Protein AF-A0A168CAS7-F1 (afdb_monomer_lite)

Foldseek 3Di:
DDPVVVVVVVQLVQQQVLVCPDPLFHDDPPAQLLRDPVLSVLLSVQLQDDPPFDGGNVSSVVLLLQLLLLLLLLVVCCQVPNLQRSLQRSQVPRPRRDDSVSSLSNLLSRLARNVLSCLLVVVDDQQPDQDSSSLSSSSVNVVVVVVVDQDHPNDGSNSDDDPVSSCVSNVPQDWAFDADPDPPDGDTDSVDDNPDDPVVVPPDPPDPRPSSNVVSVVSSVVVNVVVVVVVD

Sequence (232 aa):
MNAAATETIELRNSIKRRLMNIHGFWFHDTRPMTGRDKRDDDVINSLHAENKAPSGPEAARQRLTRLMLESNCSWDILVAKGPKSLWARVGRASNGSLPRSIVRDLVLAFVRARGRFLRRFPRKDPHDVDNMLAAYAQHLLEKFQELKQKVIRGLHVHWYLSEKDIQAVESIKPQGPARQLSRNKFELSESARNMLVPVRCLSPIGKFKGNLMGMAEEEIQNLLTVRRDEQL

Structure (mmCIF, N/CA/C/O backbone):
data_AF-A0A168CAS7-F1
#
_entry.id   AF-A0A168CAS7-F1
#
loop_
_atom_site.group_PDB
_atom_site.id
_atom_site.type_symbol
_atom_site.label_atom_id
_atom_site.label_alt_id
_atom_site.label_comp_id
_atom_site.label_asym_id
_atom_site.label_entity_id
_atom_site.label_seq_id
_atom_site.pdbx_PDB_ins_code
_atom_site.Cartn_x
_atom_site.Cartn_y
_atom_site.Cartn_z
_atom_site.occupancy
_atom_site.B_iso_or_equiv
_atom_site.auth_seq_id
_atom_site.auth_comp_id
_atom_site.auth_asym_id
_atom_site.auth_atom_id
_atom_site.pdbx_PDB_model_num
ATOM 1 N N . MET A 1 1 ? 30.164 2.532 21.041 1.00 52.53 1 MET A N 1
ATOM 2 C CA . MET A 1 1 ? 29.222 2.582 19.896 1.00 52.53 1 MET A CA 1
ATOM 3 C C . MET A 1 1 ? 29.447 3.895 19.162 1.00 52.53 1 MET A C 1
ATOM 5 O O . MET A 1 1 ? 29.482 4.921 19.824 1.00 52.53 1 MET A O 1
ATOM 9 N N . ASN A 1 2 ? 29.671 3.865 17.844 1.00 59.50 2 ASN A N 1
ATOM 10 C CA . ASN A 1 2 ? 29.966 5.062 17.039 1.00 59.50 2 ASN A CA 1
ATOM 11 C C . ASN A 1 2 ? 28.710 5.919 16.816 1.00 59.50 2 ASN A C 1
ATOM 13 O O . ASN A 1 2 ? 27.673 5.381 16.435 1.00 59.50 2 ASN A O 1
ATOM 17 N N . ALA A 1 3 ? 28.828 7.243 16.966 1.00 60.78 3 ALA A N 1
ATOM 18 C CA . ALA A 1 3 ? 27.735 8.209 16.784 1.00 60.78 3 ALA A CA 1
ATOM 19 C C . ALA A 1 3 ? 27.033 8.089 15.415 1.00 60.78 3 ALA A C 1
ATOM 21 O O . ALA A 1 3 ? 25.808 8.090 15.353 1.00 60.78 3 ALA A O 1
ATOM 22 N N . ALA A 1 4 ? 27.791 7.844 14.340 1.00 60.03 4 ALA A N 1
ATOM 23 C CA . ALA A 1 4 ? 27.247 7.635 12.994 1.00 60.03 4 ALA A CA 1
ATOM 24 C C . ALA A 1 4 ? 26.356 6.377 12.876 1.00 60.03 4 ALA A C 1
ATOM 26 O O . ALA A 1 4 ? 25.384 6.351 12.118 1.00 60.03 4 ALA A O 1
ATOM 27 N N . ALA A 1 5 ? 26.657 5.320 13.641 1.00 61.81 5 ALA A N 1
ATOM 28 C CA . ALA A 1 5 ? 25.836 4.110 13.662 1.00 61.81 5 ALA A CA 1
ATOM 29 C C . ALA A 1 5 ? 24.514 4.347 14.412 1.00 61.81 5 ALA A C 1
ATOM 31 O O . ALA A 1 5 ? 23.471 3.848 13.986 1.00 61.81 5 ALA A O 1
ATOM 32 N N . THR A 1 6 ? 24.550 5.141 15.486 1.00 63.16 6 THR A N 1
ATOM 33 C CA . THR A 1 6 ? 23.367 5.548 16.257 1.00 63.16 6 THR A CA 1
ATOM 34 C C . THR A 1 6 ? 22.441 6.443 15.429 1.00 63.16 6 THR A C 1
ATOM 36 O O . THR A 1 6 ? 21.254 6.143 15.313 1.00 63.16 6 THR A O 1
ATOM 39 N N . GLU A 1 7 ? 22.987 7.454 14.749 1.00 60.06 7 GLU A N 1
ATOM 40 C CA . GLU A 1 7 ? 22.240 8.372 13.873 1.00 60.06 7 GLU A CA 1
ATOM 41 C C . GLU A 1 7 ? 21.526 7.624 12.727 1.00 60.06 7 GLU A C 1
ATOM 43 O O . GLU A 1 7 ? 20.355 7.863 12.422 1.00 60.06 7 GLU A O 1
ATOM 48 N N . THR A 1 8 ? 22.183 6.604 12.165 1.00 75.12 8 THR A N 1
ATOM 49 C CA . THR A 1 8 ? 21.596 5.737 11.129 1.00 75.12 8 THR A CA 1
ATOM 50 C C . THR A 1 8 ? 20.446 4.868 11.665 1.00 75.12 8 THR A C 1
ATOM 52 O O . THR A 1 8 ? 19.502 4.557 10.938 1.00 75.12 8 THR A O 1
ATOM 55 N N . ILE A 1 9 ? 20.491 4.428 12.927 1.00 80.12 9 ILE A N 1
ATOM 56 C CA . ILE A 1 9 ? 19.403 3.649 13.553 1.00 80.12 9 ILE A CA 1
ATOM 57 C C . ILE A 1 9 ? 18.199 4.548 13.852 1.00 80.12 9 ILE A C 1
ATOM 59 O O . ILE A 1 9 ? 17.061 4.177 13.554 1.00 80.12 9 ILE A O 1
ATOM 63 N N . GLU A 1 10 ? 18.436 5.736 14.403 1.00 81.81 10 GLU A N 1
ATOM 64 C CA . GLU A 1 10 ? 17.382 6.703 14.715 1.00 81.81 10 GLU A CA 1
ATOM 65 C C . GLU A 1 10 ? 16.630 7.147 13.461 1.00 81.81 10 GLU A C 1
ATOM 67 O O . GLU A 1 10 ? 15.394 7.142 13.441 1.00 81.81 10 GLU A O 1
ATOM 72 N N . LEU A 1 11 ? 17.356 7.430 12.377 1.00 81.12 11 LEU A N 1
ATOM 73 C CA . LEU A 1 11 ? 16.758 7.786 11.095 1.00 81.12 11 LEU A CA 1
ATOM 74 C C . LEU A 1 11 ? 15.907 6.647 10.520 1.00 81.12 11 LEU A C 1
ATOM 76 O O . LEU A 1 11 ? 14.773 6.880 10.092 1.00 81.12 11 LEU A O 1
ATOM 80 N N . ARG A 1 12 ? 16.405 5.402 10.561 1.00 82.56 12 ARG A N 1
ATOM 81 C CA . ARG A 1 12 ? 15.641 4.220 10.124 1.00 82.56 12 ARG A CA 1
ATOM 82 C C . ARG A 1 12 ? 14.345 4.062 10.911 1.00 82.56 12 ARG A C 1
ATOM 84 O O . ARG A 1 12 ? 13.280 3.884 10.317 1.00 82.56 12 ARG A O 1
ATOM 91 N N . ASN A 1 13 ? 14.416 4.198 12.233 1.00 84.44 13 ASN A N 1
ATOM 92 C CA . ASN A 1 13 ? 13.251 4.125 13.110 1.00 84.44 13 ASN A CA 1
ATOM 93 C C . ASN A 1 13 ? 12.259 5.263 12.845 1.00 84.44 13 ASN A C 1
ATOM 95 O O . ASN A 1 13 ? 11.049 5.033 12.840 1.00 84.44 13 ASN A O 1
ATOM 99 N N . SER A 1 14 ? 12.753 6.473 12.575 1.00 85.44 14 SER A N 1
ATOM 100 C CA . SER A 1 14 ? 11.932 7.626 12.202 1.00 85.44 14 SER A CA 1
ATOM 101 C C . SER A 1 14 ? 11.179 7.387 10.889 1.00 85.44 14 SER A C 1
ATOM 103 O O . SER A 1 14 ? 9.961 7.578 10.829 1.00 85.44 14 SER A O 1
ATOM 105 N N . ILE A 1 15 ? 11.863 6.873 9.858 1.00 86.06 15 ILE A N 1
ATOM 106 C CA . ILE A 1 15 ? 11.249 6.500 8.575 1.00 86.06 15 ILE A CA 1
ATOM 107 C C . ILE A 1 15 ? 10.194 5.410 8.789 1.00 86.06 15 ILE A C 1
ATOM 109 O O . ILE A 1 15 ? 9.046 5.590 8.378 1.00 86.06 15 ILE A O 1
ATOM 113 N N . LYS A 1 16 ? 10.543 4.315 9.481 1.00 87.44 16 LYS A N 1
ATOM 114 C CA . LYS A 1 16 ? 9.619 3.206 9.772 1.00 87.44 16 LYS A CA 1
ATOM 115 C C . LYS A 1 16 ? 8.362 3.709 10.474 1.00 87.44 16 LYS A C 1
ATOM 117 O O . LYS A 1 16 ? 7.248 3.472 10.009 1.00 87.44 16 LYS A O 1
ATOM 122 N N . ARG A 1 17 ? 8.539 4.477 11.555 1.00 85.81 17 ARG A N 1
ATOM 123 C CA . ARG A 1 17 ? 7.439 5.048 12.337 1.00 85.81 17 ARG A CA 1
ATOM 124 C C . ARG A 1 17 ? 6.574 5.967 11.485 1.00 85.81 17 ARG A C 1
ATOM 126 O O . ARG A 1 17 ? 5.352 5.891 11.581 1.00 85.81 17 ARG A O 1
ATOM 133 N N . ARG A 1 18 ? 7.165 6.824 10.649 1.00 86.06 18 ARG A N 1
ATOM 134 C CA . ARG A 1 18 ? 6.395 7.723 9.781 1.00 86.06 18 ARG A CA 1
ATOM 135 C C . ARG A 1 18 ? 5.568 6.948 8.763 1.00 86.06 18 ARG A C 1
ATOM 137 O O . ARG A 1 18 ? 4.388 7.250 8.628 1.00 86.06 18 ARG A O 1
ATOM 144 N N . LEU A 1 19 ? 6.169 5.963 8.094 1.00 88.31 19 LEU A N 1
ATOM 145 C CA . LEU A 1 19 ? 5.516 5.133 7.080 1.00 88.31 19 LEU A CA 1
ATOM 146 C C . LEU A 1 19 ? 4.358 4.310 7.663 1.00 88.31 19 LEU A C 1
ATOM 148 O O . LEU A 1 19 ? 3.286 4.258 7.065 1.00 88.31 19 LEU A O 1
ATOM 152 N N . MET A 1 20 ? 4.536 3.733 8.855 1.00 88.31 20 MET A N 1
ATOM 153 C CA . MET A 1 20 ? 3.491 2.947 9.522 1.00 88.31 20 MET A CA 1
ATOM 154 C C . MET A 1 20 ? 2.334 3.802 10.074 1.00 88.31 20 MET A C 1
ATOM 156 O O . MET A 1 20 ? 1.242 3.281 10.271 1.00 88.31 20 MET A O 1
ATOM 160 N N . ASN A 1 21 ? 2.542 5.108 10.285 1.00 85.88 21 ASN A N 1
ATOM 161 C CA . ASN A 1 21 ? 1.542 6.037 10.837 1.00 85.88 21 ASN A CA 1
ATOM 162 C C . ASN A 1 21 ? 0.905 6.974 9.788 1.00 85.88 21 ASN A C 1
ATOM 164 O O . ASN A 1 21 ? 0.335 8.023 10.128 1.00 85.88 21 ASN A O 1
ATOM 168 N N . ILE A 1 22 ? 1.014 6.639 8.499 1.00 87.06 22 ILE A N 1
ATOM 169 C CA . ILE A 1 22 ? 0.334 7.382 7.432 1.00 87.06 22 ILE A CA 1
ATOM 170 C C . ILE A 1 22 ? -1.176 7.145 7.544 1.00 87.06 22 ILE A C 1
ATOM 172 O O . ILE A 1 22 ? -1.641 6.010 7.630 1.00 87.06 22 ILE A O 1
ATOM 176 N N . HIS A 1 23 ? -1.956 8.229 7.534 1.00 85.75 23 HIS A N 1
ATOM 177 C CA . HIS A 1 23 ? -3.413 8.128 7.596 1.00 85.75 23 HIS A CA 1
ATOM 178 C C . HIS A 1 23 ? -3.971 7.402 6.361 1.00 85.75 23 HIS A C 1
ATOM 180 O O . HIS A 1 23 ? -3.486 7.599 5.245 1.00 85.75 23 HIS A O 1
ATOM 186 N N . GLY A 1 24 ? -4.996 6.574 6.572 1.00 86.38 24 GLY A N 1
ATOM 187 C CA . GLY A 1 24 ? -5.585 5.724 5.537 1.00 86.38 24 GLY A CA 1
ATOM 188 C C . GLY A 1 24 ? -4.979 4.321 5.451 1.00 86.38 24 GLY A C 1
ATOM 189 O O . GLY A 1 24 ? -5.483 3.508 4.679 1.00 86.38 24 GLY A O 1
ATOM 190 N N . PHE A 1 25 ? -3.960 4.019 6.262 1.00 91.88 25 PHE A N 1
ATOM 191 C CA . PHE A 1 25 ? -3.325 2.706 6.359 1.00 91.88 25 PHE A CA 1
ATOM 192 C C . PHE A 1 25 ? -3.361 2.186 7.792 1.00 91.88 25 PHE A C 1
ATOM 194 O O . PHE A 1 25 ? -3.347 2.958 8.750 1.00 91.88 25 PHE A O 1
ATOM 201 N N . TRP A 1 26 ? -3.386 0.862 7.938 1.00 90.69 26 TRP A N 1
ATOM 202 C CA . TRP A 1 26 ? -3.237 0.216 9.231 1.00 90.69 26 TRP A CA 1
ATOM 203 C C . TRP A 1 26 ? -2.220 -0.924 9.179 1.00 90.69 26 TRP A C 1
ATOM 205 O O . TRP A 1 26 ? -2.339 -1.876 8.396 1.00 90.69 26 TRP A O 1
ATOM 215 N N . PHE A 1 27 ? -1.219 -0.822 10.046 1.00 89.44 27 PHE A N 1
ATOM 216 C CA . PHE A 1 27 ? -0.220 -1.848 10.312 1.00 89.44 27 PHE A CA 1
ATOM 217 C C . PHE A 1 27 ? -0.410 -2.359 11.742 1.00 89.44 27 PHE A C 1
ATOM 219 O O . PHE A 1 27 ? -0.935 -1.642 12.589 1.00 89.44 27 PHE A O 1
ATOM 226 N N . HIS A 1 28 ? 0.004 -3.597 12.007 1.00 84.00 28 HIS A N 1
ATOM 227 C CA . HIS A 1 28 ? 0.057 -4.077 13.386 1.00 84.00 28 HIS A CA 1
ATOM 228 C C . HIS A 1 28 ? 1.268 -3.449 14.071 1.00 84.00 28 HIS A C 1
ATOM 230 O O . HIS A 1 28 ? 2.368 -3.516 13.527 1.00 84.00 28 HIS A O 1
ATOM 236 N N . ASP A 1 29 ? 1.086 -2.925 15.278 1.00 77.44 29 ASP A N 1
ATOM 237 C CA . ASP A 1 29 ? 2.172 -2.284 16.028 1.00 77.44 29 ASP A CA 1
ATOM 238 C C . ASP A 1 29 ? 3.277 -3.275 16.424 1.00 77.44 29 ASP A C 1
ATOM 240 O O . ASP A 1 29 ? 4.444 -2.911 16.533 1.00 77.44 29 ASP A O 1
ATOM 244 N N . THR A 1 30 ? 2.920 -4.551 16.594 1.00 78.19 30 THR A N 1
ATOM 245 C CA . THR A 1 30 ? 3.828 -5.626 17.020 1.00 78.19 30 THR A CA 1
ATOM 246 C C . THR A 1 30 ? 4.381 -6.461 15.870 1.00 78.19 30 THR A C 1
ATOM 248 O O . THR A 1 30 ? 5.108 -7.422 16.119 1.00 78.19 30 THR A O 1
ATOM 251 N N . ARG A 1 31 ? 4.030 -6.153 14.612 1.00 83.19 31 ARG A N 1
ATOM 252 C CA . ARG A 1 31 ? 4.517 -6.912 13.452 1.00 83.19 31 ARG A CA 1
ATOM 253 C C . ARG A 1 31 ? 5.317 -6.026 12.498 1.00 83.19 31 ARG A C 1
ATOM 255 O O . ARG A 1 31 ? 4.971 -4.860 12.310 1.00 83.19 31 ARG A O 1
ATOM 262 N N . PRO A 1 32 ? 6.324 -6.595 11.818 1.00 83.19 32 PRO A N 1
ATOM 263 C CA . PRO A 1 32 ? 7.024 -5.896 10.755 1.00 83.19 32 PRO A CA 1
ATOM 264 C C . PRO A 1 32 ? 6.063 -5.494 9.628 1.00 83.19 32 PRO A C 1
ATOM 266 O O . PRO A 1 32 ? 5.122 -6.223 9.296 1.00 83.19 32 PRO A O 1
ATOM 269 N N . MET A 1 33 ? 6.342 -4.361 8.986 1.00 85.44 33 MET A N 1
ATOM 270 C CA . MET A 1 33 ? 5.580 -3.790 7.876 1.00 85.44 33 MET A CA 1
ATOM 271 C C . MET A 1 33 ? 5.418 -4.797 6.729 1.00 85.44 33 MET A C 1
ATOM 273 O O . MET A 1 33 ? 4.317 -4.987 6.209 1.00 85.44 33 MET A O 1
ATOM 277 N N . THR A 1 34 ? 6.506 -5.480 6.368 1.00 83.56 34 THR A N 1
ATOM 278 C CA . THR A 1 34 ? 6.549 -6.510 5.318 1.00 83.56 34 THR A CA 1
ATOM 279 C C . THR A 1 34 ? 6.348 -7.937 5.840 1.00 83.56 34 THR A C 1
ATOM 281 O O . THR A 1 34 ? 6.337 -8.887 5.053 1.00 83.56 34 THR A O 1
ATOM 284 N N . GLY A 1 35 ? 6.177 -8.103 7.155 1.00 77.94 35 GLY A N 1
ATOM 285 C CA . GLY A 1 35 ? 6.056 -9.396 7.830 1.00 77.94 35 GLY A CA 1
ATOM 286 C C . GLY A 1 35 ? 7.383 -10.051 8.234 1.00 77.94 35 GLY A C 1
ATOM 287 O O . GLY A 1 35 ? 7.345 -11.125 8.826 1.00 77.94 35 GLY A O 1
ATOM 288 N N . ARG A 1 36 ? 8.546 -9.433 7.956 1.00 81.25 36 ARG A N 1
ATOM 289 C CA . ARG A 1 36 ? 9.871 -9.879 8.443 1.00 81.25 36 ARG A CA 1
ATOM 290 C C . ARG A 1 36 ? 10.752 -8.679 8.816 1.00 81.25 36 ARG A C 1
ATOM 292 O O . ARG A 1 36 ? 10.947 -7.813 7.973 1.00 81.25 36 ARG A O 1
ATOM 299 N N . ASP A 1 37 ? 11.346 -8.644 10.010 1.00 78.06 37 ASP A N 1
ATOM 300 C CA . ASP A 1 37 ? 12.119 -7.469 10.468 1.00 78.06 37 ASP A CA 1
ATOM 301 C C . ASP A 1 37 ? 13.339 -7.163 9.599 1.00 78.06 37 ASP A C 1
ATOM 303 O O . ASP A 1 37 ? 13.476 -6.046 9.110 1.00 78.06 37 ASP A O 1
ATOM 307 N N . LYS A 1 38 ? 14.155 -8.178 9.280 1.00 82.06 38 LYS A N 1
ATOM 308 C CA . LYS A 1 38 ? 15.291 -8.020 8.352 1.00 82.06 38 LYS A CA 1
ATOM 309 C C . LYS A 1 38 ? 14.859 -7.420 7.009 1.00 82.06 38 LYS A C 1
ATOM 311 O O . LYS A 1 38 ? 15.600 -6.677 6.378 1.00 82.06 38 LYS A O 1
ATOM 316 N N . ARG A 1 39 ? 13.639 -7.740 6.572 1.00 83.56 39 ARG A N 1
ATOM 317 C CA . ARG A 1 39 ? 13.096 -7.250 5.309 1.00 83.56 39 ARG A CA 1
ATOM 318 C C . ARG A 1 39 ? 12.655 -5.793 5.390 1.00 83.56 39 ARG A C 1
ATOM 320 O O . ARG A 1 39 ? 12.821 -5.075 4.409 1.00 83.56 39 ARG A O 1
ATOM 327 N N . ASP A 1 40 ? 12.118 -5.362 6.526 1.00 83.06 40 ASP A N 1
ATOM 328 C CA . ASP A 1 40 ? 11.821 -3.951 6.770 1.00 83.06 40 ASP A CA 1
ATOM 329 C C . ASP A 1 40 ? 13.104 -3.116 6.752 1.00 83.06 40 ASP A C 1
ATOM 331 O O . ASP A 1 40 ? 13.122 -2.061 6.123 1.00 83.06 40 ASP A O 1
ATOM 335 N N . ASP A 1 41 ? 14.183 -3.610 7.366 1.00 82.88 41 ASP A N 1
ATOM 336 C CA . ASP A 1 41 ? 15.485 -2.940 7.338 1.00 82.88 41 ASP A CA 1
ATOM 337 C C . ASP A 1 41 ? 16.016 -2.805 5.909 1.00 82.88 41 ASP A C 1
ATOM 339 O O . ASP A 1 41 ? 16.395 -1.707 5.504 1.00 82.88 41 ASP A O 1
ATOM 343 N N . ASP A 1 42 ? 15.972 -3.877 5.109 1.00 82.38 42 ASP A N 1
ATOM 344 C CA . ASP A 1 42 ? 16.364 -3.831 3.695 1.00 82.38 42 ASP A CA 1
ATOM 345 C C . ASP A 1 42 ? 15.537 -2.800 2.909 1.00 82.38 42 ASP A C 1
ATOM 347 O O . ASP A 1 42 ? 16.072 -2.070 2.074 1.00 82.38 42 ASP A O 1
ATOM 351 N N . VAL A 1 43 ? 14.227 -2.729 3.163 1.00 82.88 43 VAL A N 1
ATOM 352 C CA . VAL A 1 43 ? 13.314 -1.778 2.514 1.00 82.88 43 VAL A CA 1
ATOM 353 C C . VAL A 1 43 ? 13.661 -0.346 2.902 1.00 82.88 43 VAL A C 1
ATOM 355 O O . VAL A 1 43 ? 13.777 0.504 2.022 1.00 82.88 43 VAL A O 1
ATOM 358 N N . ILE A 1 44 ? 13.844 -0.071 4.193 1.00 83.19 44 ILE A N 1
ATOM 359 C CA . ILE A 1 44 ? 14.175 1.269 4.687 1.00 83.19 44 ILE A CA 1
ATOM 360 C C . ILE A 1 44 ? 15.544 1.692 4.155 1.00 83.19 44 ILE A C 1
ATOM 362 O O . ILE A 1 44 ? 15.675 2.800 3.642 1.00 83.19 44 ILE A O 1
ATOM 366 N N . ASN A 1 45 ? 16.528 0.791 4.193 1.00 79.56 45 ASN A N 1
ATOM 367 C CA . ASN A 1 45 ? 17.846 1.017 3.613 1.00 79.56 45 ASN A CA 1
ATOM 368 C C . ASN A 1 45 ? 17.745 1.309 2.120 1.00 79.56 45 ASN A C 1
ATOM 370 O O . ASN A 1 45 ? 18.392 2.230 1.650 1.00 79.56 45 ASN A O 1
ATOM 374 N N . SER A 1 46 ? 16.908 0.584 1.378 1.00 78.38 46 SER A N 1
ATOM 375 C CA . SER A 1 46 ? 16.748 0.811 -0.061 1.00 78.38 46 SER A CA 1
ATOM 376 C C . SER A 1 46 ? 16.013 2.119 -0.368 1.00 78.38 46 SER A C 1
ATOM 378 O O . SER A 1 46 ? 16.327 2.772 -1.354 1.00 78.38 46 SER A O 1
ATOM 380 N N . LEU A 1 47 ? 15.054 2.531 0.470 1.00 75.94 47 LEU A N 1
ATOM 381 C CA . LEU A 1 47 ? 14.398 3.839 0.359 1.00 75.94 47 LEU A CA 1
ATOM 382 C C . LEU A 1 47 ? 15.366 4.985 0.681 1.00 75.94 47 LEU A C 1
ATOM 384 O O . LEU A 1 47 ? 15.236 6.055 0.089 1.00 75.94 47 LEU A O 1
ATOM 388 N N . HIS A 1 48 ? 16.321 4.735 1.579 1.00 73.25 48 HIS A N 1
ATOM 389 C CA . HIS A 1 48 ? 17.365 5.663 2.008 1.00 73.25 48 HIS A CA 1
ATOM 390 C C . HIS A 1 48 ? 18.585 5.695 1.070 1.00 73.25 48 HIS A C 1
ATOM 392 O O . HIS A 1 48 ? 19.244 6.723 0.946 1.00 73.25 48 HIS A O 1
ATOM 398 N N . ALA A 1 49 ? 18.906 4.584 0.407 1.00 63.16 49 ALA A N 1
ATOM 399 C CA . ALA A 1 49 ? 20.055 4.463 -0.476 1.00 63.16 49 ALA A CA 1
ATOM 400 C C . ALA A 1 49 ? 19.794 5.230 -1.777 1.00 63.16 49 ALA A C 1
ATOM 402 O O . ALA A 1 49 ? 19.085 4.751 -2.661 1.00 63.16 49 ALA A O 1
ATOM 403 N N . GLU A 1 50 ? 20.327 6.449 -1.842 1.00 51.22 50 GLU A N 1
ATOM 404 C CA . GLU A 1 50 ? 21.159 6.953 -2.940 1.00 51.22 50 GLU A CA 1
ATOM 405 C C . GLU A 1 50 ? 21.716 8.342 -2.593 1.00 51.22 50 GLU A C 1
ATOM 407 O O . GLU A 1 50 ? 20.994 9.229 -2.141 1.00 51.22 50 GLU A O 1
ATOM 412 N N . ASN A 1 51 ? 23.012 8.528 -2.867 1.00 45.34 51 ASN A N 1
ATOM 413 C CA . ASN A 1 51 ? 23.848 9.713 -2.618 1.00 45.34 51 ASN A CA 1
ATOM 414 C C . ASN A 1 51 ? 23.401 11.019 -3.325 1.00 45.34 51 ASN A C 1
ATOM 416 O O . ASN A 1 51 ? 24.232 11.898 -3.544 1.00 45.34 51 ASN A O 1
ATOM 420 N N . LYS A 1 52 ? 22.133 11.169 -3.737 1.00 47.00 52 LYS A N 1
ATOM 421 C CA . LYS A 1 52 ? 21.638 12.349 -4.479 1.00 47.00 52 LYS A CA 1
ATOM 422 C C . LYS A 1 52 ? 20.185 12.764 -4.187 1.00 47.00 52 LYS A C 1
ATOM 424 O O . LYS A 1 52 ? 19.681 13.658 -4.861 1.00 47.00 52 LYS A O 1
ATOM 429 N N . ALA A 1 53 ? 19.498 12.164 -3.212 1.00 51.66 53 ALA A N 1
ATOM 430 C CA . ALA A 1 53 ? 18.117 12.524 -2.865 1.00 51.66 53 ALA A CA 1
ATOM 431 C C . ALA A 1 53 ? 17.998 12.951 -1.390 1.00 51.66 53 ALA A C 1
ATOM 433 O O . ALA A 1 53 ? 18.806 12.510 -0.572 1.00 51.66 53 ALA A O 1
ATOM 434 N N . PRO A 1 54 ? 17.013 13.799 -1.026 1.00 52.84 54 PRO A N 1
ATOM 435 C CA . PRO A 1 54 ? 16.796 14.184 0.365 1.00 52.84 54 PRO A CA 1
ATOM 436 C C . PRO A 1 54 ? 16.635 12.939 1.246 1.00 52.84 54 PRO A C 1
ATOM 438 O O . PRO A 1 54 ? 15.890 12.020 0.909 1.00 52.84 54 PRO A O 1
ATOM 441 N N . SER A 1 55 ? 17.348 12.897 2.368 1.00 66.69 55 SER A N 1
ATOM 442 C CA . SER A 1 55 ? 17.257 11.815 3.343 1.00 66.69 55 SER A CA 1
ATOM 443 C C . SER A 1 55 ? 16.059 12.034 4.275 1.00 66.69 55 SER A C 1
ATOM 445 O O . SER A 1 55 ? 15.671 13.160 4.587 1.00 66.69 55 SER A O 1
ATOM 447 N N . GLY A 1 56 ? 15.438 10.937 4.716 1.00 76.81 56 GLY A N 1
ATOM 448 C CA . GLY A 1 56 ? 14.452 10.962 5.795 1.00 76.81 56 GLY A CA 1
ATOM 449 C C . GLY A 1 56 ? 12.996 10.660 5.418 1.00 76.81 56 GLY A C 1
ATOM 450 O O . GLY A 1 56 ? 12.687 10.221 4.306 1.00 76.81 56 GLY A O 1
ATOM 451 N N . PRO A 1 57 ? 12.073 10.824 6.385 1.00 82.88 57 PRO A N 1
ATOM 452 C CA . PRO A 1 57 ? 10.738 10.231 6.309 1.00 82.88 57 PRO A CA 1
ATOM 453 C C . PRO A 1 57 ? 9.846 10.749 5.174 1.00 82.88 57 PRO A C 1
ATOM 455 O O . PRO A 1 57 ? 9.097 9.974 4.580 1.00 82.88 57 PRO A O 1
ATOM 458 N N . GLU A 1 58 ? 9.914 12.043 4.849 1.00 83.81 58 GLU A N 1
ATOM 459 C CA . GLU A 1 58 ? 9.103 12.615 3.765 1.00 83.81 58 GLU A CA 1
ATOM 460 C C . GLU A 1 58 ? 9.618 12.209 2.383 1.00 83.81 58 GLU A C 1
ATOM 462 O O . GLU A 1 58 ? 8.815 11.886 1.509 1.00 83.81 58 GLU A O 1
ATOM 467 N N . ALA A 1 59 ? 10.936 12.120 2.197 1.00 82.75 59 ALA A N 1
ATOM 468 C CA . ALA A 1 59 ? 11.517 11.620 0.957 1.00 82.75 59 ALA A CA 1
ATOM 469 C C . ALA A 1 59 ? 11.171 10.141 0.728 1.00 82.75 59 ALA A C 1
ATOM 471 O O . ALA A 1 59 ? 10.750 9.760 -0.366 1.00 82.75 59 ALA A O 1
ATOM 472 N N . ALA A 1 60 ? 11.237 9.318 1.782 1.00 85.25 60 ALA A N 1
ATOM 473 C CA . ALA A 1 60 ? 10.788 7.927 1.731 1.00 85.25 60 ALA A CA 1
ATOM 474 C C . ALA A 1 60 ? 9.301 7.823 1.344 1.00 85.25 60 ALA A C 1
ATOM 476 O O . ALA A 1 60 ? 8.935 7.008 0.494 1.00 85.25 60 ALA A O 1
ATOM 477 N N . ARG A 1 61 ? 8.445 8.689 1.906 1.00 87.75 61 ARG A N 1
ATOM 478 C CA . ARG A 1 61 ? 7.021 8.768 1.544 1.00 87.75 61 ARG A CA 1
ATOM 479 C C . ARG A 1 61 ? 6.822 9.172 0.081 1.00 87.75 61 ARG A C 1
ATOM 481 O O . ARG A 1 61 ? 5.996 8.568 -0.601 1.00 87.75 61 ARG A O 1
ATOM 488 N N . GLN A 1 62 ? 7.557 10.163 -0.419 1.00 87.19 62 GLN A N 1
ATOM 489 C CA . GLN A 1 62 ? 7.482 10.591 -1.821 1.00 87.19 62 GLN A CA 1
ATOM 490 C C . GLN A 1 62 ? 7.932 9.477 -2.775 1.00 87.19 62 GLN A C 1
ATOM 492 O O . GLN A 1 62 ? 7.234 9.184 -3.746 1.00 87.19 62 GLN A O 1
ATOM 497 N N . ARG A 1 63 ? 9.042 8.795 -2.467 1.00 86.94 63 ARG A N 1
ATOM 498 C CA . ARG A 1 63 ? 9.533 7.647 -3.245 1.00 86.94 63 ARG A CA 1
ATOM 499 C C . ARG A 1 63 ? 8.506 6.516 -3.277 1.00 86.94 63 ARG A C 1
ATOM 501 O O . ARG A 1 63 ? 8.225 5.977 -4.343 1.00 86.94 63 ARG A O 1
ATOM 508 N N . LEU A 1 64 ? 7.887 6.210 -2.139 1.00 90.06 64 LEU A N 1
ATOM 509 C CA . LEU A 1 64 ? 6.791 5.246 -2.062 1.00 90.06 64 LEU A CA 1
ATOM 510 C C . LEU A 1 64 ? 5.559 5.686 -2.870 1.00 90.06 64 LEU A C 1
ATOM 512 O O . LEU A 1 64 ? 4.951 4.863 -3.547 1.00 90.06 64 LEU A O 1
ATOM 516 N N . THR A 1 65 ? 5.209 6.972 -2.840 1.00 92.25 65 THR A N 1
ATOM 517 C CA . THR A 1 65 ? 4.088 7.515 -3.628 1.00 92.25 65 THR A CA 1
ATOM 518 C C . THR A 1 65 ? 4.325 7.298 -5.122 1.00 92.25 65 THR A C 1
ATOM 520 O O . THR A 1 65 ? 3.445 6.785 -5.808 1.00 92.25 65 THR A O 1
ATOM 523 N N . ARG A 1 66 ? 5.544 7.571 -5.607 1.00 90.81 66 ARG A N 1
ATOM 524 C CA . ARG A 1 66 ? 5.943 7.301 -7.000 1.00 90.81 66 ARG A CA 1
ATOM 525 C C . ARG A 1 66 ? 5.900 5.812 -7.349 1.00 90.81 66 ARG A C 1
ATOM 527 O O . ARG A 1 66 ? 5.436 5.462 -8.425 1.00 90.81 66 ARG A O 1
ATOM 534 N N . LEU A 1 67 ? 6.334 4.928 -6.446 1.00 91.81 67 LEU A N 1
ATOM 535 C CA . LEU A 1 67 ? 6.232 3.475 -6.653 1.00 91.81 67 LEU A CA 1
ATOM 536 C C . LEU A 1 67 ? 4.781 3.002 -6.793 1.00 91.81 67 LEU A C 1
ATOM 538 O O . LEU A 1 67 ? 4.506 2.100 -7.584 1.00 91.81 67 LEU A O 1
ATOM 542 N N . MET A 1 68 ? 3.859 3.587 -6.026 1.00 94.75 68 MET A N 1
ATOM 543 C CA . MET A 1 68 ? 2.435 3.255 -6.104 1.00 94.75 68 MET A CA 1
ATOM 544 C C . MET A 1 68 ? 1.792 3.757 -7.391 1.00 94.75 68 MET A C 1
ATOM 546 O O . MET A 1 68 ? 1.046 3.007 -8.023 1.00 94.75 68 MET A O 1
ATOM 550 N N . LEU A 1 69 ? 2.119 4.980 -7.811 1.00 94.94 69 LEU A N 1
ATOM 551 C CA . LEU A 1 69 ? 1.741 5.486 -9.128 1.00 94.94 69 LEU A CA 1
ATOM 552 C C . LEU A 1 69 ? 2.258 4.551 -10.225 1.00 94.94 69 LEU A C 1
ATOM 554 O O . LEU A 1 69 ? 1.488 4.079 -11.055 1.00 94.94 69 LEU A O 1
ATOM 558 N N . GLU A 1 70 ? 3.534 4.167 -10.165 1.00 93.81 70 GLU A N 1
ATOM 559 C CA . GLU A 1 70 ? 4.099 3.306 -11.199 1.00 93.81 70 GLU A CA 1
ATOM 560 C C . GLU A 1 70 ? 3.522 1.898 -11.245 1.00 93.81 70 GLU A C 1
ATOM 562 O O . GLU A 1 70 ? 3.391 1.284 -12.306 1.00 93.81 70 GLU A O 1
ATOM 567 N N . SER A 1 71 ? 3.146 1.377 -10.083 1.00 95.00 71 SER A N 1
ATOM 568 C CA . SER A 1 71 ? 2.442 0.104 -9.997 1.00 95.00 71 SER A CA 1
ATOM 569 C C . SER A 1 71 ? 1.072 0.180 -10.677 1.00 95.00 71 SER A C 1
ATOM 571 O O . SER A 1 71 ? 0.657 -0.799 -11.294 1.00 95.00 71 SER A O 1
ATOM 573 N N . ASN A 1 72 ? 0.390 1.331 -10.606 1.00 96.25 72 ASN A N 1
ATOM 574 C CA . ASN A 1 72 ? -0.868 1.560 -11.315 1.00 96.25 72 ASN A CA 1
ATOM 575 C C . ASN A 1 72 ? -0.671 1.675 -12.827 1.00 96.25 72 ASN A C 1
ATOM 577 O O . ASN A 1 72 ? -1.421 1.044 -13.572 1.00 96.25 72 ASN A O 1
ATOM 581 N N . CYS A 1 73 ? 0.330 2.440 -13.270 1.00 94.19 73 CYS A N 1
ATOM 582 C CA . CYS A 1 73 ? 0.617 2.652 -14.691 1.00 94.19 73 CYS A CA 1
ATOM 583 C C . CYS A 1 73 ? 1.183 1.404 -15.382 1.00 94.19 73 CYS A C 1
ATOM 585 O O . CYS A 1 73 ? 1.082 1.271 -16.592 1.00 94.19 73 CYS A O 1
ATOM 587 N N . SER A 1 74 ? 1.788 0.484 -14.630 1.00 93.69 74 SER A N 1
ATOM 588 C CA . SER A 1 74 ? 2.340 -0.769 -15.162 1.00 93.69 74 SER A CA 1
ATOM 589 C C . SER A 1 74 ? 1.390 -1.964 -14.994 1.00 93.69 74 SER A C 1
ATOM 591 O O . SER A 1 74 ? 1.819 -3.112 -15.120 1.00 93.69 74 SER A O 1
ATOM 593 N N . TRP A 1 75 ? 0.122 -1.734 -14.634 1.00 94.00 75 TRP A N 1
ATOM 594 C CA . TRP A 1 75 ? -0.826 -2.803 -14.299 1.00 94.00 75 TRP A CA 1
ATOM 595 C C . TRP A 1 75 ? -1.058 -3.794 -15.449 1.00 94.00 75 TRP A C 1
ATOM 597 O O . TRP A 1 75 ? -1.142 -5.002 -15.230 1.00 94.00 75 TRP A O 1
ATOM 607 N N . ASP A 1 76 ? -1.085 -3.308 -16.684 1.00 92.31 76 ASP A N 1
ATOM 608 C CA . ASP A 1 76 ? -1.179 -4.110 -17.906 1.00 92.31 76 ASP A CA 1
ATOM 609 C C . ASP A 1 76 ? -0.078 -5.187 -17.991 1.00 92.31 76 ASP A C 1
ATOM 611 O O . ASP A 1 76 ? -0.338 -6.334 -18.366 1.00 92.31 76 ASP A O 1
ATOM 615 N N . ILE A 1 77 ? 1.142 -4.871 -17.540 1.00 93.00 77 ILE A N 1
ATOM 616 C CA . ILE A 1 77 ? 2.275 -5.804 -17.496 1.00 93.00 77 ILE A CA 1
ATOM 617 C C . ILE A 1 77 ? 1.997 -6.969 -16.543 1.00 93.00 77 ILE A C 1
ATOM 619 O O . ILE A 1 77 ? 2.455 -8.086 -16.805 1.00 93.00 77 ILE A O 1
ATOM 623 N N . LEU A 1 78 ? 1.252 -6.753 -15.454 1.00 91.62 78 LEU A N 1
ATOM 624 C CA . LEU A 1 78 ? 0.875 -7.830 -14.538 1.00 91.62 78 LEU A CA 1
ATOM 625 C C . LEU A 1 78 ? 0.075 -8.905 -15.272 1.00 91.62 78 LEU A C 1
ATOM 627 O O . LEU A 1 78 ? 0.401 -10.088 -15.168 1.00 91.62 78 LEU A O 1
ATOM 631 N N . VAL A 1 79 ? -0.935 -8.481 -16.028 1.00 86.94 79 VAL A N 1
ATOM 632 C CA . VAL A 1 79 ? -1.837 -9.369 -16.766 1.00 86.94 79 VAL A CA 1
ATOM 633 C C . VAL A 1 79 ? -1.099 -9.997 -17.951 1.00 86.94 79 VAL A C 1
ATOM 635 O O . VAL A 1 79 ? -1.077 -11.219 -18.109 1.00 86.94 79 VAL A O 1
ATOM 638 N N . ALA A 1 80 ? -0.400 -9.178 -18.738 1.00 90.75 80 ALA A N 1
ATOM 639 C CA . ALA A 1 80 ? 0.259 -9.618 -19.960 1.00 90.75 80 ALA A CA 1
ATOM 640 C C . ALA A 1 80 ? 1.507 -10.475 -19.700 1.00 90.75 80 ALA A C 1
ATOM 642 O O . ALA A 1 80 ? 1.700 -11.487 -20.368 1.00 90.75 80 ALA A O 1
ATOM 643 N N . LYS A 1 81 ? 2.361 -10.107 -18.736 1.00 92.19 81 LYS A N 1
ATOM 644 C CA . LYS A 1 81 ? 3.711 -10.687 -18.541 1.00 92.19 81 LYS A CA 1
ATOM 645 C C . LYS A 1 81 ? 3.952 -11.260 -17.142 1.00 92.19 81 LYS A C 1
ATOM 647 O O . LYS A 1 81 ? 4.997 -11.871 -16.906 1.00 92.19 81 LYS A O 1
ATOM 652 N N . GLY A 1 82 ? 3.010 -11.097 -16.219 1.00 90.75 82 GLY A N 1
ATOM 653 C CA . GLY A 1 82 ? 3.048 -11.688 -14.885 1.00 90.75 82 GLY A CA 1
ATOM 654 C C . GLY A 1 82 ? 3.794 -10.865 -13.825 1.00 90.75 82 GLY A C 1
ATOM 655 O O . GLY A 1 82 ? 4.491 -9.890 -14.132 1.00 90.75 82 GLY A O 1
ATOM 656 N N . PRO A 1 83 ? 3.717 -11.291 -12.546 1.00 91.88 83 PRO A N 1
ATOM 657 C CA . PRO A 1 83 ? 4.187 -10.498 -11.406 1.00 91.88 83 PRO A CA 1
ATOM 658 C C . PRO A 1 83 ? 5.680 -10.148 -11.442 1.00 91.88 83 PRO A C 1
ATOM 660 O O . PRO A 1 83 ? 6.068 -9.041 -11.084 1.00 91.88 83 PRO A O 1
ATOM 663 N N . LYS A 1 84 ? 6.548 -11.068 -11.891 1.00 91.12 84 LYS A N 1
ATOM 664 C CA . LYS A 1 84 ? 8.003 -10.814 -11.967 1.00 91.12 84 LYS A CA 1
ATOM 665 C C . LYS A 1 84 ? 8.331 -9.627 -12.877 1.00 91.12 84 LYS A C 1
ATOM 667 O O . LYS A 1 84 ? 9.211 -8.837 -12.537 1.00 91.12 84 LYS A O 1
ATOM 672 N N . SER A 1 85 ? 7.633 -9.524 -14.006 1.00 92.62 85 SER A N 1
ATOM 673 C CA . SER A 1 85 ? 7.830 -8.484 -15.016 1.00 92.62 85 SER A CA 1
ATOM 674 C C . SER A 1 85 ? 7.323 -7.132 -14.523 1.00 92.62 85 SER A C 1
ATOM 676 O O . SER A 1 85 ? 8.032 -6.137 -14.671 1.00 92.62 85 SER A O 1
ATOM 678 N N . LEU A 1 86 ? 6.159 -7.120 -13.860 1.00 92.81 86 LEU A N 1
ATOM 679 C CA . LEU A 1 86 ? 5.609 -5.929 -13.208 1.00 92.81 86 LEU A CA 1
ATOM 680 C C . LEU A 1 86 ? 6.626 -5.329 -12.230 1.00 92.81 86 LEU A C 1
ATOM 682 O O . LEU A 1 86 ? 7.060 -4.192 -12.396 1.00 92.81 86 LEU A O 1
ATOM 686 N N . TRP A 1 87 ? 7.063 -6.105 -11.234 1.00 93.06 87 TRP A N 1
ATOM 687 C CA . TRP A 1 87 ? 7.918 -5.572 -10.169 1.00 93.06 87 TRP A CA 1
ATOM 688 C C . TRP A 1 87 ? 9.311 -5.167 -10.657 1.00 93.06 87 TRP A C 1
ATOM 690 O O . TRP A 1 87 ? 9.934 -4.285 -10.071 1.00 93.06 87 TRP A O 1
ATOM 700 N N . ALA A 1 88 ? 9.796 -5.779 -11.741 1.00 91.12 88 ALA A N 1
ATOM 701 C CA . ALA A 1 88 ? 11.019 -5.341 -12.405 1.00 91.12 88 ALA A CA 1
ATOM 702 C C . ALA A 1 88 ? 10.837 -3.994 -13.126 1.00 91.12 88 ALA A C 1
ATOM 704 O O . ALA A 1 88 ? 11.729 -3.151 -13.059 1.00 91.12 88 ALA A O 1
ATOM 705 N N . ARG A 1 89 ? 9.696 -3.767 -13.796 1.00 90.38 89 ARG A N 1
ATOM 706 C CA . ARG A 1 89 ? 9.391 -2.478 -14.439 1.00 90.38 89 ARG A CA 1
ATOM 707 C C . ARG A 1 89 ? 9.249 -1.365 -13.403 1.00 90.38 89 ARG A C 1
ATOM 709 O O . ARG A 1 89 ? 9.954 -0.369 -13.520 1.00 90.38 89 ARG A O 1
ATOM 716 N N . VAL A 1 90 ? 8.426 -1.580 -12.376 1.00 91.56 90 VAL A N 1
ATOM 717 C CA . VAL A 1 90 ? 8.187 -0.600 -11.301 1.00 91.56 90 VAL A CA 1
ATOM 718 C C . VAL A 1 90 ? 9.489 -0.249 -10.574 1.00 91.56 90 VAL A C 1
ATOM 720 O O . VAL A 1 90 ? 9.767 0.921 -10.331 1.00 91.56 90 VAL A O 1
ATOM 723 N N . GLY A 1 91 ? 10.330 -1.247 -10.273 1.00 87.12 91 GLY A N 1
ATOM 724 C CA . GLY A 1 91 ? 11.620 -1.013 -9.620 1.00 87.12 91 GLY A CA 1
ATOM 725 C C . GLY A 1 91 ? 12.566 -0.139 -10.437 1.00 87.12 91 GLY A C 1
ATOM 726 O O . GLY A 1 91 ? 13.159 0.781 -9.879 1.00 87.12 91 GLY A O 1
ATOM 727 N N . ARG A 1 92 ? 12.658 -0.368 -11.753 1.00 85.06 92 ARG A N 1
ATOM 728 C CA . ARG A 1 92 ? 13.499 0.441 -12.654 1.00 85.06 92 ARG A CA 1
ATOM 729 C C . ARG A 1 92 ? 13.003 1.870 -12.827 1.00 85.06 92 ARG A C 1
ATOM 731 O O . ARG A 1 92 ? 13.821 2.766 -12.967 1.00 85.06 92 ARG A O 1
ATOM 738 N N . ALA A 1 93 ? 11.689 2.068 -12.839 1.00 77.38 93 ALA A N 1
ATOM 739 C CA . ALA A 1 93 ? 11.106 3.391 -13.015 1.00 77.38 93 ALA A CA 1
ATOM 740 C C . ALA A 1 93 ? 11.226 4.279 -11.767 1.00 77.38 93 ALA A C 1
ATOM 742 O O . ALA A 1 93 ? 11.111 5.498 -11.848 1.00 77.38 93 ALA A O 1
ATOM 743 N N . SER A 1 94 ? 11.490 3.689 -10.598 1.00 66.44 94 SER A N 1
ATOM 744 C CA . SER A 1 94 ? 11.863 4.472 -9.425 1.00 66.44 94 SER A CA 1
ATOM 745 C C . SER A 1 94 ? 13.291 5.002 -9.581 1.00 66.44 94 SER A C 1
ATOM 747 O O . SER A 1 94 ? 14.199 4.209 -9.819 1.00 66.44 94 SER A O 1
ATOM 749 N N . ASN A 1 95 ? 13.480 6.321 -9.444 1.00 57.97 95 ASN A N 1
ATOM 750 C CA . ASN A 1 95 ? 14.781 7.013 -9.436 1.00 57.97 95 ASN A CA 1
ATOM 751 C C . ASN A 1 95 ? 15.743 6.371 -8.413 1.00 57.97 95 ASN A C 1
ATOM 753 O O . ASN A 1 95 ? 15.762 6.788 -7.257 1.00 57.97 95 ASN A O 1
ATOM 757 N N . GLY A 1 96 ? 16.455 5.320 -8.823 1.00 58.03 96 GLY A N 1
ATOM 758 C CA . GLY A 1 96 ? 17.369 4.537 -7.986 1.00 58.03 96 GLY A CA 1
ATOM 759 C C . GLY A 1 96 ? 17.099 3.029 -7.912 1.00 58.03 96 GLY A C 1
ATOM 760 O O . GLY A 1 96 ? 17.267 2.435 -6.850 1.00 58.03 96 GLY A O 1
ATOM 761 N N . SER A 1 97 ? 16.596 2.423 -9.001 1.00 71.75 97 SER A N 1
ATOM 762 C CA . SER A 1 97 ? 16.456 0.972 -9.251 1.00 71.75 97 SER A CA 1
ATOM 763 C C . SER A 1 97 ? 16.324 0.094 -7.996 1.00 71.75 97 SER A C 1
ATOM 765 O O . SER A 1 97 ? 17.254 -0.612 -7.598 1.00 71.75 97 SER A O 1
ATOM 767 N N . LEU A 1 98 ? 15.137 0.072 -7.391 1.00 79.50 98 LEU A N 1
ATOM 768 C CA . LEU A 1 98 ? 14.878 -0.816 -6.258 1.00 79.50 98 LEU A CA 1
ATOM 769 C C . LEU A 1 98 ? 14.814 -2.287 -6.704 1.00 79.50 98 LEU A C 1
ATOM 771 O O . LEU A 1 98 ? 14.188 -2.595 -7.727 1.00 79.50 98 LEU A O 1
ATOM 775 N N . PRO A 1 99 ? 15.367 -3.238 -5.924 1.00 85.44 99 PRO A N 1
ATOM 776 C CA . PRO A 1 99 ? 15.230 -4.655 -6.231 1.00 85.44 99 PRO A CA 1
ATOM 777 C C . PRO A 1 99 ? 13.755 -5.052 -6.346 1.00 85.44 99 PRO A C 1
ATOM 779 O O . PRO A 1 99 ? 12.953 -4.757 -5.460 1.00 85.44 99 PRO A O 1
ATOM 782 N N . ARG A 1 100 ? 13.394 -5.808 -7.392 1.00 88.38 100 ARG A N 1
ATOM 783 C CA . ARG A 1 100 ? 11.999 -6.231 -7.655 1.00 88.38 100 ARG A CA 1
ATOM 784 C C . ARG A 1 100 ? 11.294 -6.839 -6.437 1.00 88.38 100 ARG A C 1
ATOM 786 O O . ARG A 1 100 ? 10.091 -6.693 -6.261 1.00 88.38 100 ARG A O 1
ATOM 793 N N . SER A 1 101 ? 12.040 -7.551 -5.594 1.00 88.31 101 SER A N 1
ATOM 794 C CA . SER A 1 101 ? 11.491 -8.206 -4.412 1.00 88.31 101 SER A CA 1
ATOM 795 C C . SER A 1 101 ? 11.162 -7.193 -3.307 1.00 88.31 101 SER A C 1
ATOM 797 O O . SER A 1 101 ? 10.170 -7.378 -2.609 1.00 88.31 101 SER A O 1
ATOM 799 N N . ILE A 1 102 ? 11.969 -6.136 -3.159 1.00 87.69 102 ILE A N 1
ATOM 800 C CA . ILE A 1 102 ? 11.751 -5.027 -2.217 1.00 87.69 102 ILE A CA 1
ATOM 801 C C . ILE A 1 102 ? 10.523 -4.229 -2.648 1.00 87.69 102 ILE A C 1
ATOM 803 O O . ILE A 1 102 ? 9.626 -4.010 -1.841 1.00 87.69 102 ILE A O 1
ATOM 807 N N . VAL A 1 103 ? 10.443 -3.891 -3.939 1.00 90.19 103 VAL A N 1
ATOM 808 C CA . VAL A 1 103 ? 9.294 -3.192 -4.539 1.00 90.19 103 VAL A CA 1
ATOM 809 C C . VAL A 1 103 ? 8.003 -3.954 -4.281 1.00 90.19 103 VAL A C 1
ATOM 811 O O . VAL A 1 103 ? 7.061 -3.391 -3.731 1.00 90.19 103 VAL A O 1
ATOM 814 N N . ARG A 1 104 ? 7.980 -5.250 -4.620 1.00 91.81 104 ARG A N 1
ATOM 815 C CA . ARG A 1 104 ? 6.826 -6.119 -4.380 1.00 91.81 104 ARG A CA 1
ATOM 816 C C . ARG A 1 104 ? 6.401 -6.083 -2.916 1.00 91.81 104 ARG A C 1
ATOM 818 O O . ARG A 1 104 ? 5.234 -5.851 -2.626 1.00 91.81 104 ARG A O 1
ATOM 825 N N . ASP A 1 105 ? 7.326 -6.364 -2.001 1.00 90.88 105 ASP A N 1
ATOM 826 C CA . ASP A 1 105 ? 6.983 -6.522 -0.588 1.00 90.88 105 ASP A CA 1
ATOM 827 C C . ASP A 1 105 ? 6.474 -5.203 0.010 1.00 90.88 105 ASP A C 1
ATOM 829 O O . ASP A 1 105 ? 5.507 -5.219 0.769 1.00 90.88 105 ASP A O 1
ATOM 833 N N . LEU A 1 106 ? 7.066 -4.073 -0.389 1.00 91.00 106 LEU A N 1
ATOM 834 C CA . LEU A 1 106 ? 6.662 -2.735 0.035 1.00 91.00 106 LEU A CA 1
ATOM 835 C C . LEU A 1 106 ? 5.281 -2.345 -0.516 1.00 91.00 106 LEU A C 1
ATOM 837 O O . LEU A 1 106 ? 4.400 -1.976 0.260 1.00 91.00 106 LEU A O 1
ATOM 841 N N . VAL A 1 107 ? 5.059 -2.474 -1.829 1.00 93.88 107 VAL A N 1
ATOM 842 C CA . VAL A 1 107 ? 3.764 -2.159 -2.459 1.00 93.88 107 VAL A CA 1
ATOM 843 C C . VAL A 1 107 ? 2.656 -3.021 -1.852 1.00 93.88 107 VAL A C 1
ATOM 845 O O . VAL A 1 107 ? 1.647 -2.501 -1.376 1.00 93.88 107 VAL A O 1
ATOM 848 N N . LEU A 1 108 ? 2.865 -4.338 -1.766 1.00 94.31 108 LEU A N 1
ATOM 849 C CA . LEU A 1 108 ? 1.868 -5.250 -1.202 1.00 94.31 108 LEU A CA 1
ATOM 850 C C . LEU A 1 108 ? 1.653 -5.043 0.300 1.00 94.31 108 LEU A C 1
ATOM 852 O O . LEU A 1 108 ? 0.561 -5.316 0.795 1.00 94.31 108 LEU A O 1
ATOM 856 N N . ALA A 1 109 ? 2.663 -4.607 1.059 1.00 94.12 109 ALA A N 1
ATOM 857 C CA . ALA A 1 109 ? 2.484 -4.262 2.469 1.00 94.12 109 ALA A CA 1
ATOM 858 C C . ALA A 1 109 ? 1.504 -3.094 2.639 1.00 94.12 109 ALA A C 1
ATOM 860 O O . ALA A 1 109 ? 0.610 -3.171 3.480 1.00 94.12 109 ALA A O 1
ATOM 861 N N . PHE A 1 110 ? 1.620 -2.057 1.809 1.00 95.75 110 PHE A N 1
ATOM 862 C CA . PHE A 1 110 ? 0.738 -0.890 1.856 1.00 95.75 110 PHE A CA 1
ATOM 863 C C . PHE A 1 110 ? -0.661 -1.168 1.298 1.00 95.75 110 PHE A C 1
ATOM 865 O O . PHE A 1 110 ? -1.638 -0.739 1.907 1.00 95.75 110 PHE A O 1
ATOM 872 N N . VAL A 1 111 ? -0.789 -1.948 0.218 1.00 96.25 111 VAL A N 1
ATOM 873 C CA . VAL A 1 111 ? -2.101 -2.408 -0.283 1.00 96.25 111 VAL A CA 1
ATOM 874 C C . VAL A 1 111 ? -2.837 -3.203 0.801 1.00 96.25 111 VAL A C 1
ATOM 876 O O . VAL A 1 111 ? -3.990 -2.914 1.122 1.00 96.25 111 VAL A O 1
ATOM 879 N N . ARG A 1 112 ? -2.150 -4.147 1.459 1.00 95.44 112 ARG A N 1
ATOM 880 C CA . ARG A 1 112 ? -2.723 -4.891 2.590 1.00 95.44 112 ARG A CA 1
ATOM 881 C C . ARG A 1 112 ? -3.047 -3.972 3.763 1.00 95.44 112 ARG A C 1
ATOM 883 O O . ARG A 1 112 ? -4.110 -4.106 4.356 1.00 95.44 112 ARG A O 1
ATOM 890 N N . ALA A 1 113 ? -2.181 -3.013 4.086 1.00 94.75 113 ALA A N 1
ATOM 891 C CA . ALA A 1 113 ? -2.444 -2.045 5.147 1.00 94.75 113 ALA A CA 1
ATOM 892 C C . ALA A 1 113 ? -3.672 -1.168 4.865 1.00 94.75 113 ALA A C 1
ATOM 894 O O . ALA A 1 113 ? -4.416 -0.866 5.799 1.00 94.75 113 ALA A O 1
ATOM 895 N N . ARG A 1 114 ? -3.926 -0.811 3.599 1.00 95.50 114 ARG A N 1
ATOM 896 C CA . ARG A 1 114 ? -5.156 -0.128 3.180 1.00 95.50 114 ARG A CA 1
ATOM 897 C C . ARG A 1 114 ? -6.373 -1.033 3.363 1.00 95.50 114 ARG A C 1
ATOM 899 O O . ARG A 1 114 ? -7.342 -0.620 3.993 1.00 95.50 114 ARG A O 1
ATOM 906 N N . GLY A 1 115 ? -6.290 -2.288 2.917 1.00 94.44 115 GLY A N 1
ATOM 907 C CA . GLY A 1 115 ? -7.350 -3.278 3.129 1.00 94.44 115 GLY A CA 1
ATOM 908 C C . GLY A 1 115 ? -7.693 -3.473 4.611 1.00 94.44 115 GLY A C 1
ATOM 909 O O . GLY A 1 115 ? -8.866 -3.486 4.980 1.00 94.44 115 GLY A O 1
ATOM 910 N N . ARG A 1 116 ? -6.678 -3.540 5.485 1.00 92.62 116 ARG A N 1
ATOM 911 C CA . ARG A 1 116 ? -6.882 -3.617 6.941 1.00 92.62 116 ARG A CA 1
ATOM 912 C C . ARG A 1 116 ? -7.531 -2.353 7.495 1.00 92.62 116 ARG A C 1
ATOM 914 O O . ARG A 1 116 ? -8.415 -2.452 8.335 1.00 92.62 116 ARG A O 1
ATOM 921 N N . PHE A 1 117 ? -7.127 -1.173 7.027 1.00 91.12 117 PHE A N 1
ATOM 922 C CA . PHE A 1 117 ? -7.735 0.087 7.455 1.00 91.12 117 PHE A CA 1
ATOM 923 C C . PHE A 1 117 ? -9.241 0.122 7.160 1.00 91.12 117 PHE A C 1
ATOM 925 O O . PHE A 1 117 ? -10.020 0.449 8.050 1.00 91.12 117 PH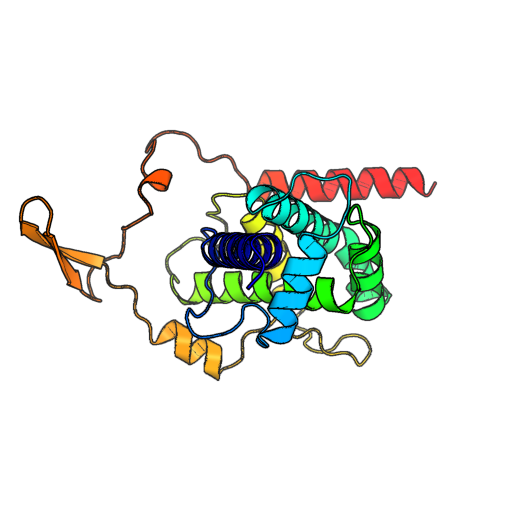E A O 1
ATOM 932 N N . LEU A 1 118 ? -9.659 -0.270 5.953 1.00 90.94 118 LEU A N 1
ATOM 933 C CA . LEU A 1 118 ? -11.078 -0.300 5.578 1.00 90.94 118 LEU A CA 1
ATOM 934 C C . LEU A 1 118 ? -11.876 -1.323 6.390 1.00 90.94 118 LEU A C 1
ATOM 936 O O . LEU A 1 118 ? -12.983 -1.031 6.828 1.00 90.94 118 LEU A O 1
ATOM 940 N N . ARG A 1 119 ? -11.291 -2.494 6.663 1.00 90.12 119 ARG A N 1
ATOM 941 C CA . ARG A 1 119 ? -11.896 -3.517 7.532 1.00 90.12 119 ARG A CA 1
ATOM 942 C C . ARG A 1 119 ? -12.042 -3.043 8.977 1.00 90.12 119 ARG A C 1
ATOM 944 O O . ARG A 1 119 ? -13.064 -3.293 9.601 1.00 90.12 119 ARG A O 1
ATOM 951 N N . ARG A 1 120 ? -11.045 -2.316 9.491 1.00 84.31 120 ARG A N 1
ATOM 952 C CA . ARG A 1 120 ? -11.080 -1.727 10.837 1.00 84.31 120 ARG A CA 1
ATOM 953 C C . ARG A 1 120 ? -12.122 -0.615 10.955 1.00 84.31 120 ARG A C 1
ATOM 955 O O . ARG A 1 120 ? -12.706 -0.429 12.017 1.00 84.31 120 ARG A O 1
ATOM 962 N N . PHE A 1 121 ? -12.345 0.139 9.882 1.00 82.88 121 PHE A N 1
ATOM 963 C CA . PHE A 1 121 ? -13.272 1.268 9.844 1.00 82.88 121 PHE A CA 1
ATOM 964 C C . PHE A 1 121 ? -14.323 1.086 8.736 1.00 82.88 121 PHE A C 1
ATOM 966 O O . PHE A 1 121 ? -14.356 1.883 7.799 1.00 82.88 121 PHE A O 1
ATOM 973 N N . PRO A 1 122 ? -15.231 0.097 8.850 1.00 80.44 122 PRO A N 1
ATOM 974 C CA . PRO A 1 122 ? -16.123 -0.311 7.756 1.00 80.44 122 PRO A CA 1
ATOM 975 C C . PRO A 1 122 ? -17.153 0.753 7.350 1.00 80.44 122 PRO A C 1
ATOM 977 O O . PRO A 1 122 ? -17.776 0.645 6.303 1.00 80.44 122 PRO A O 1
ATOM 980 N N . ARG A 1 123 ? -17.352 1.787 8.178 1.00 79.62 123 ARG A N 1
ATOM 981 C CA . ARG A 1 123 ? -18.245 2.923 7.894 1.00 79.62 123 ARG A CA 1
ATOM 982 C C . ARG A 1 123 ? -17.552 4.083 7.169 1.00 79.62 123 ARG A C 1
ATOM 984 O O . ARG A 1 123 ? -18.205 5.092 6.918 1.00 79.62 123 ARG A O 1
ATOM 991 N N . LYS A 1 124 ? -16.237 4.009 6.933 1.00 80.69 124 LYS A N 1
ATOM 992 C CA . LYS A 1 124 ? -15.514 5.015 6.147 1.00 80.69 124 LYS A CA 1
ATOM 993 C C . LYS A 1 124 ? -15.643 4.682 4.668 1.00 80.69 124 LYS A C 1
ATOM 995 O O . LYS A 1 124 ? -15.497 3.525 4.288 1.00 80.69 124 LYS A O 1
ATOM 1000 N N . ASP A 1 125 ? -15.869 5.711 3.864 1.00 85.94 125 ASP A N 1
ATOM 1001 C CA . ASP A 1 125 ? -15.855 5.588 2.413 1.00 85.94 125 ASP A CA 1
ATOM 1002 C C . ASP A 1 125 ? -14.442 5.171 1.941 1.00 85.94 125 ASP A C 1
ATOM 1004 O O . ASP A 1 125 ? -13.456 5.816 2.327 1.00 85.94 125 ASP A O 1
ATOM 1008 N N . PRO A 1 126 ? -14.299 4.093 1.144 1.00 88.75 126 PRO A N 1
ATOM 1009 C CA . PRO A 1 126 ? -13.026 3.702 0.548 1.00 88.75 126 PRO A CA 1
ATOM 1010 C C . PRO A 1 126 ? -12.350 4.797 -0.285 1.00 88.75 126 PRO A C 1
ATOM 1012 O O . PRO A 1 126 ? -11.121 4.785 -0.394 1.00 88.75 126 PRO A O 1
ATOM 1015 N N . HIS A 1 127 ? -13.113 5.748 -0.826 1.00 90.19 127 HIS A N 1
ATOM 1016 C CA . HIS A 1 127 ? -12.626 6.860 -1.645 1.00 90.19 127 HIS A CA 1
ATOM 1017 C C . HIS A 1 127 ? -12.367 8.147 -0.845 1.00 90.19 127 HIS A C 1
ATOM 1019 O O . HIS A 1 127 ? -11.721 9.058 -1.364 1.00 90.19 127 HIS A O 1
ATOM 1025 N N . ASP A 1 128 ? -12.754 8.209 0.438 1.00 87.00 128 ASP A N 1
ATOM 1026 C CA . ASP A 1 128 ? -12.367 9.300 1.349 1.00 87.00 128 ASP A CA 1
ATOM 1027 C C . ASP A 1 128 ? -10.909 9.115 1.804 1.00 87.00 128 ASP A C 1
ATOM 1029 O O . ASP A 1 128 ? -10.588 8.475 2.816 1.00 87.00 128 ASP A O 1
ATOM 1033 N N . VAL A 1 129 ? -9.996 9.644 0.990 1.00 88.56 129 VAL A N 1
ATOM 1034 C CA . VAL A 1 129 ? -8.546 9.607 1.200 1.00 88.56 129 VAL A CA 1
ATOM 1035 C C . VAL A 1 129 ? -7.997 11.014 1.432 1.00 88.56 129 VAL A C 1
ATOM 1037 O O . VAL A 1 129 ? -8.478 11.989 0.870 1.00 88.56 129 VAL A O 1
ATOM 1040 N N . ASP A 1 130 ? -6.939 11.115 2.243 1.00 85.00 130 ASP A N 1
ATOM 1041 C CA . ASP A 1 130 ? -6.333 12.405 2.628 1.00 85.00 130 ASP A CA 1
ATOM 1042 C C . ASP A 1 130 ? -4.955 12.646 1.993 1.00 85.00 130 ASP A C 1
ATOM 1044 O O . ASP A 1 130 ? -4.260 13.605 2.328 1.00 85.00 130 ASP A O 1
ATOM 1048 N N . ASN A 1 131 ? -4.483 11.726 1.150 1.00 89.25 131 ASN A N 1
ATOM 1049 C CA . ASN A 1 131 ? -3.198 11.848 0.468 1.00 89.25 131 ASN A CA 1
ATOM 1050 C C . ASN A 1 131 ? -3.137 10.966 -0.787 1.00 89.25 131 ASN A C 1
ATOM 1052 O O . ASN A 1 131 ? -3.756 9.904 -0.835 1.00 89.25 131 ASN A O 1
ATOM 1056 N N . MET A 1 132 ? -2.315 11.374 -1.760 1.00 93.25 132 MET A N 1
ATOM 1057 C CA . MET A 1 132 ? -2.128 10.652 -3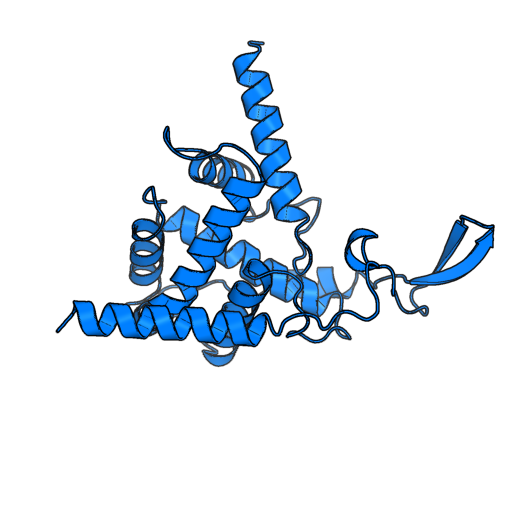.028 1.00 93.25 132 MET A CA 1
ATOM 1058 C C . MET A 1 132 ? -1.616 9.221 -2.844 1.00 93.25 132 MET A C 1
ATOM 1060 O O . MET A 1 132 ? -1.989 8.331 -3.597 1.00 93.25 132 MET A O 1
ATOM 1064 N N . LEU A 1 133 ? -0.802 8.957 -1.816 1.00 94.75 133 LEU A N 1
ATOM 1065 C CA . LEU A 1 133 ? -0.328 7.600 -1.544 1.00 94.75 133 LEU A CA 1
ATOM 1066 C C . LEU A 1 133 ? -1.491 6.652 -1.198 1.00 94.75 133 LEU A C 1
ATOM 1068 O O . LEU A 1 133 ? -1.536 5.533 -1.707 1.00 94.75 133 LEU A O 1
ATOM 1072 N N . ALA A 1 134 ? -2.431 7.096 -0.359 1.00 94.94 134 ALA A N 1
ATOM 1073 C CA . ALA A 1 134 ? -3.660 6.364 -0.063 1.00 94.94 134 ALA A CA 1
ATOM 1074 C C . ALA A 1 134 ? -4.556 6.220 -1.299 1.00 94.94 134 ALA A C 1
ATOM 1076 O O . ALA A 1 134 ? -5.088 5.132 -1.500 1.00 94.94 134 ALA A O 1
ATOM 1077 N N . ALA A 1 135 ? -4.660 7.253 -2.142 1.00 96.06 135 ALA A N 1
ATOM 1078 C CA . ALA A 1 135 ? -5.411 7.181 -3.397 1.00 96.06 135 ALA A CA 1
ATOM 1079 C C . ALA A 1 135 ? -4.847 6.102 -4.341 1.00 96.06 135 ALA A C 1
ATOM 1081 O O . ALA A 1 135 ? -5.560 5.190 -4.752 1.00 96.06 135 ALA A O 1
ATOM 1082 N N . TYR A 1 136 ? -3.536 6.117 -4.604 1.00 97.62 136 TYR A N 1
ATOM 1083 C CA . TYR A 1 136 ? -2.891 5.113 -5.457 1.00 97.62 136 TYR A CA 1
ATOM 1084 C C . TYR A 1 136 ? -2.958 3.697 -4.887 1.00 97.62 136 TYR A C 1
ATOM 1086 O O . TYR A 1 136 ? -3.121 2.735 -5.641 1.00 97.62 136 TYR A O 1
ATOM 1094 N N . ALA A 1 137 ? -2.830 3.550 -3.567 1.00 97.50 137 ALA A N 1
ATOM 1095 C CA . ALA A 1 137 ? -2.977 2.255 -2.914 1.00 97.50 137 ALA A CA 1
ATOM 1096 C C . ALA A 1 137 ? -4.425 1.740 -2.966 1.00 97.50 137 ALA A C 1
ATOM 1098 O O . ALA A 1 137 ? -4.618 0.531 -3.082 1.00 97.50 137 ALA A O 1
ATOM 1099 N N . GLN A 1 138 ? -5.418 2.633 -2.891 1.00 97.38 138 GLN A N 1
ATOM 1100 C CA . GLN A 1 138 ? -6.834 2.298 -3.035 1.00 97.38 138 GLN A CA 1
ATOM 1101 C C . GLN A 1 138 ? -7.142 1.813 -4.456 1.00 97.38 138 GLN A C 1
ATOM 1103 O O . GLN A 1 138 ? -7.685 0.724 -4.604 1.00 97.38 138 GLN A O 1
ATOM 1108 N N . HIS A 1 139 ? -6.687 2.542 -5.479 1.00 97.50 139 HIS A N 1
ATOM 1109 C CA . HIS A 1 139 ? -6.796 2.126 -6.884 1.00 97.50 139 HIS A CA 1
ATOM 1110 C C . HIS A 1 139 ? -6.177 0.745 -7.141 1.00 97.50 139 HIS A C 1
ATOM 1112 O O . HIS A 1 139 ? -6.783 -0.115 -7.776 1.00 97.50 139 HIS A O 1
ATOM 1118 N N . LEU A 1 140 ? -4.984 0.475 -6.596 1.00 96.75 140 LEU A N 1
ATOM 1119 C CA . LEU A 1 140 ? -4.374 -0.859 -6.698 1.00 96.75 140 LEU A CA 1
ATOM 1120 C C . LEU A 1 140 ? -5.190 -1.930 -5.981 1.00 96.75 140 LEU A C 1
ATOM 1122 O O . LEU A 1 140 ? -5.302 -3.045 -6.485 1.00 96.75 140 LEU A O 1
ATOM 1126 N N . LEU A 1 141 ? -5.710 -1.621 -4.792 1.00 96.62 141 LEU A N 1
ATOM 1127 C CA . LEU A 1 141 ? -6.535 -2.552 -4.032 1.00 96.62 141 LEU A CA 1
ATOM 1128 C C . LEU A 1 141 ? -7.786 -2.942 -4.828 1.00 96.62 141 LEU A C 1
ATOM 1130 O O . LEU A 1 141 ? -8.085 -4.131 -4.909 1.00 96.62 141 LEU A O 1
ATOM 1134 N N . GLU A 1 142 ? -8.456 -1.974 -5.450 1.00 96.75 142 GLU A N 1
ATOM 1135 C CA . GLU A 1 142 ? -9.629 -2.192 -6.305 1.00 96.75 142 GLU A CA 1
ATOM 1136 C C . GLU A 1 142 ? -9.274 -3.035 -7.530 1.00 96.75 142 GLU A C 1
ATOM 1138 O O . GLU A 1 142 ? -9.864 -4.095 -7.724 1.00 96.75 142 GLU A O 1
ATOM 1143 N N . LYS A 1 143 ? -8.209 -2.684 -8.261 1.00 94.88 143 LYS A N 1
ATOM 1144 C CA . LYS A 1 143 ? -7.706 -3.488 -9.390 1.00 94.88 143 LYS A CA 1
ATOM 1145 C C . LYS A 1 143 ? -7.401 -4.936 -8.997 1.00 94.88 143 LYS A C 1
ATOM 1147 O O . LYS A 1 143 ? -7.722 -5.876 -9.725 1.00 94.88 143 LYS A O 1
ATOM 1152 N N . PHE A 1 144 ? -6.786 -5.153 -7.833 1.00 94.00 144 PHE A N 1
ATOM 1153 C CA . PHE A 1 144 ? -6.532 -6.499 -7.318 1.00 94.00 144 PHE A CA 1
ATOM 1154 C C . PHE A 1 144 ? -7.824 -7.251 -6.964 1.00 94.00 144 PHE A C 1
ATOM 1156 O O . PHE A 1 144 ? -7.919 -8.454 -7.229 1.00 94.00 144 PHE A O 1
ATOM 1163 N N . GLN A 1 145 ? -8.808 -6.565 -6.379 1.00 93.19 145 GLN A N 1
ATOM 1164 C CA . GLN A 1 145 ? -10.116 -7.132 -6.048 1.00 93.19 145 GLN A CA 1
ATOM 1165 C C . GLN A 1 145 ? -10.914 -7.495 -7.306 1.00 93.19 145 GLN A C 1
ATOM 1167 O O . GLN A 1 145 ? -11.489 -8.583 -7.357 1.00 93.19 145 GLN A O 1
ATOM 1172 N N . GLU A 1 146 ? -10.894 -6.641 -8.328 1.00 93.12 146 GLU A N 1
ATOM 1173 C CA . GLU A 1 146 ? -11.524 -6.860 -9.635 1.00 93.12 146 GLU A CA 1
ATOM 1174 C C . GLU A 1 146 ? -10.901 -8.028 -10.391 1.00 93.12 146 GLU A C 1
ATOM 1176 O O . GLU A 1 146 ? -11.615 -8.845 -10.974 1.00 93.12 146 GLU A O 1
ATOM 1181 N N . LEU A 1 147 ? -9.571 -8.155 -10.325 1.00 89.00 147 LEU A N 1
ATOM 1182 C CA . LEU A 1 147 ? -8.848 -9.243 -10.968 1.00 89.00 147 LEU A CA 1
ATOM 1183 C C . LEU A 1 147 ? -9.307 -10.623 -10.464 1.00 89.00 147 LEU A C 1
ATOM 1185 O O . LEU A 1 147 ? -9.232 -11.594 -11.213 1.00 89.00 147 LEU A O 1
ATOM 1189 N N . LYS A 1 148 ? -9.742 -10.737 -9.197 1.00 83.88 148 LYS A N 1
ATOM 1190 C CA . LYS A 1 148 ? -10.231 -11.973 -8.536 1.00 83.88 148 LYS A CA 1
ATOM 1191 C C . LYS A 1 148 ? -9.277 -13.183 -8.581 1.00 83.88 148 LYS A C 1
ATOM 1193 O O . LYS A 1 148 ? -9.605 -14.250 -8.063 1.00 83.88 148 LYS A O 1
ATOM 1198 N N . GLN A 1 149 ? -8.070 -13.034 -9.128 1.00 84.56 149 GLN A N 1
ATOM 1199 C CA . GLN A 1 149 ? -7.061 -14.085 -9.229 1.00 84.56 149 GLN A CA 1
ATOM 1200 C C . GLN A 1 149 ? -6.018 -13.962 -8.115 1.00 84.56 149 GLN A C 1
ATOM 1202 O O . GLN A 1 149 ? -5.450 -12.899 -7.852 1.00 84.56 149 GLN A O 1
ATOM 1207 N N . LYS A 1 150 ? -5.727 -15.094 -7.467 1.00 85.19 150 LYS A N 1
ATOM 1208 C CA . LYS A 1 150 ? -4.668 -15.206 -6.446 1.00 85.19 150 LYS A CA 1
ATOM 1209 C C . LYS A 1 150 ? -3.320 -15.623 -7.042 1.00 85.19 150 LYS A C 1
ATOM 1211 O O . LYS A 1 150 ? -2.279 -15.394 -6.420 1.00 85.19 150 LYS A O 1
ATOM 1216 N N . VAL A 1 151 ? -3.353 -16.221 -8.233 1.00 85.94 151 VAL A N 1
ATOM 1217 C CA . VAL A 1 151 ? -2.206 -16.736 -8.984 1.00 85.94 151 VAL A CA 1
ATOM 1218 C C . VAL A 1 151 ? -2.296 -16.210 -10.409 1.00 85.94 151 VAL A C 1
ATOM 1220 O O . VAL A 1 151 ? -3.319 -16.386 -11.060 1.00 85.94 151 VAL A O 1
ATOM 1223 N N . ILE A 1 152 ? -1.216 -15.603 -10.893 1.00 85.88 152 ILE A N 1
ATOM 1224 C CA . ILE A 1 152 ? -1.086 -15.159 -12.283 1.00 85.88 152 ILE A CA 1
ATOM 1225 C C . ILE A 1 152 ? 0.172 -15.804 -12.846 1.00 85.88 152 ILE A C 1
ATOM 1227 O O . ILE A 1 152 ? 1.257 -15.636 -12.282 1.00 85.88 152 ILE A O 1
ATOM 1231 N N . ARG A 1 153 ? 0.037 -16.542 -13.954 1.00 85.81 153 ARG A N 1
ATOM 1232 C CA . ARG A 1 153 ? 1.160 -17.232 -14.620 1.00 85.81 153 ARG A CA 1
ATOM 1233 C C . ARG A 1 153 ? 2.000 -18.076 -13.639 1.00 85.81 153 ARG A C 1
ATOM 1235 O O . ARG A 1 153 ? 3.224 -17.981 -13.614 1.00 85.81 153 ARG A O 1
ATOM 1242 N N . GLY A 1 154 ? 1.329 -18.848 -12.781 1.00 81.94 154 GLY A N 1
ATOM 1243 C CA . GLY A 1 154 ? 1.965 -19.740 -11.799 1.00 81.94 154 GLY A CA 1
ATOM 1244 C C . GLY A 1 154 ? 2.608 -19.044 -10.592 1.00 81.94 154 GLY A C 1
ATOM 1245 O O . GLY A 1 154 ? 3.253 -19.700 -9.781 1.00 81.94 154 GLY A O 1
ATOM 1246 N N . LEU A 1 155 ? 2.451 -17.724 -10.448 1.00 83.69 155 LEU A N 1
ATOM 1247 C CA . LEU A 1 155 ? 3.009 -16.963 -9.333 1.00 83.69 155 LEU A CA 1
ATOM 1248 C C . LEU A 1 155 ? 1.907 -16.349 -8.479 1.00 83.69 155 LEU A C 1
ATOM 1250 O O . LEU A 1 155 ? 1.019 -15.656 -8.978 1.00 83.69 155 LEU A O 1
ATOM 1254 N N . HIS A 1 156 ? 2.008 -16.559 -7.171 1.00 85.38 156 HIS A N 1
ATOM 1255 C CA . HIS A 1 156 ? 1.125 -15.922 -6.207 1.00 85.38 156 HIS A CA 1
ATOM 1256 C C . HIS A 1 156 ? 1.404 -14.423 -6.102 1.00 85.38 156 HIS A C 1
ATOM 1258 O O . HIS A 1 156 ? 2.554 -13.981 -6.011 1.00 85.38 156 HIS A O 1
ATOM 1264 N N . VAL A 1 157 ? 0.325 -13.643 -6.073 1.00 82.38 157 VAL A N 1
ATOM 1265 C CA . VAL A 1 157 ? 0.398 -12.177 -6.017 1.00 82.38 157 VAL A CA 1
ATOM 1266 C C . VAL A 1 157 ? 0.298 -11.651 -4.580 1.00 82.38 157 VAL A C 1
ATOM 1268 O O . VAL A 1 157 ? 0.777 -10.561 -4.306 1.00 82.38 157 VAL A O 1
ATOM 1271 N N . HIS A 1 158 ? -0.246 -12.445 -3.646 1.00 85.31 158 HIS A N 1
ATOM 1272 C CA . HIS A 1 158 ? -0.275 -12.186 -2.193 1.00 85.31 158 HIS A CA 1
ATOM 1273 C C . HIS A 1 158 ? -0.774 -10.786 -1.766 1.00 85.31 158 HIS A C 1
ATOM 1275 O O . HIS A 1 158 ? -0.330 -10.243 -0.754 1.00 85.31 158 HIS A O 1
ATOM 1281 N N . TRP A 1 159 ? -1.704 -10.201 -2.523 1.00 88.94 159 TRP A N 1
ATOM 1282 C CA . TRP A 1 159 ? -2.295 -8.893 -2.220 1.00 88.94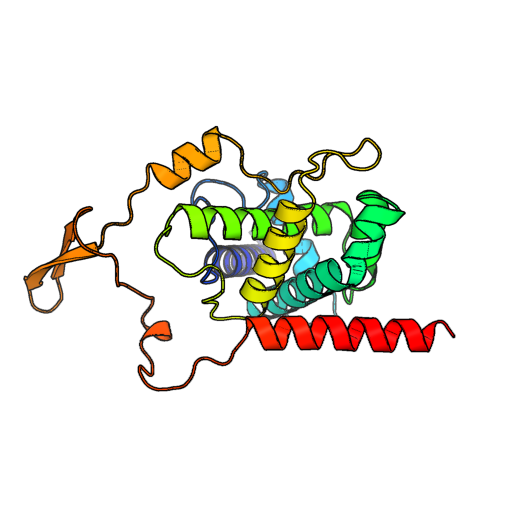 159 TRP A CA 1
ATOM 1283 C C . TRP A 1 159 ? -3.386 -8.954 -1.138 1.00 88.94 159 TRP A C 1
ATOM 1285 O O . TRP A 1 159 ? -3.672 -7.950 -0.492 1.00 88.94 159 TRP A O 1
ATOM 1295 N N . TYR A 1 160 ? -3.997 -10.124 -0.940 1.00 89.50 160 TYR A N 1
ATOM 1296 C CA . TYR A 1 160 ? -5.148 -10.317 -0.061 1.00 89.50 160 TYR A CA 1
ATOM 1297 C C . TYR A 1 160 ? -4.741 -10.517 1.405 1.00 89.50 160 TYR A C 1
ATOM 1299 O O . TYR A 1 160 ? -3.624 -10.940 1.717 1.00 89.50 160 TYR A O 1
ATOM 1307 N N . LEU A 1 161 ? -5.675 -10.227 2.310 1.00 90.50 161 LEU A N 1
ATOM 1308 C CA . LEU A 1 161 ? -5.534 -10.518 3.735 1.00 90.50 161 LEU A CA 1
ATOM 1309 C C . LEU A 1 161 ? -5.855 -11.988 4.005 1.00 90.50 161 LEU A C 1
ATOM 1311 O O . LEU A 1 161 ? -6.755 -12.554 3.384 1.00 90.50 161 LEU A O 1
ATOM 1315 N N . SER A 1 162 ? -5.110 -12.608 4.918 1.00 89.75 162 SER A N 1
ATOM 1316 C CA . SER A 1 162 ? -5.460 -13.943 5.399 1.00 89.75 162 SER A CA 1
ATOM 1317 C C . SER A 1 162 ? -6.703 -13.877 6.288 1.00 89.75 162 SER A C 1
ATOM 1319 O O . SER A 1 162 ? -6.958 -12.847 6.907 1.00 89.75 162 SER A O 1
ATOM 1321 N N . GLU A 1 163 ? -7.440 -14.980 6.408 1.00 89.94 163 GLU A N 1
ATOM 1322 C CA . GLU A 1 163 ? -8.604 -15.062 7.303 1.00 89.94 163 GLU A CA 1
ATOM 1323 C C . GLU A 1 163 ? -8.235 -14.684 8.747 1.00 89.94 163 GLU A C 1
ATOM 1325 O O . GLU A 1 163 ? -8.919 -13.902 9.398 1.00 89.94 163 GLU A O 1
ATOM 1330 N N . LYS A 1 164 ? -7.065 -15.145 9.208 1.00 88.62 164 LYS A N 1
ATOM 1331 C CA . LYS A 1 164 ? -6.515 -14.785 10.520 1.00 88.62 164 LYS A CA 1
ATOM 1332 C C . LYS A 1 164 ? -6.270 -13.282 10.657 1.00 88.62 164 LYS A C 1
ATOM 1334 O O . LYS A 1 164 ? -6.515 -12.726 11.722 1.00 88.62 164 LYS A O 1
ATOM 1339 N N . ASP A 1 165 ? -5.775 -12.623 9.608 1.00 88.00 165 ASP A N 1
ATOM 1340 C CA . ASP A 1 165 ? -5.562 -11.172 9.635 1.00 88.00 165 ASP A CA 1
ATOM 1341 C C . ASP A 1 165 ? -6.888 -10.404 9.603 1.00 88.00 165 ASP A C 1
ATOM 1343 O O . ASP A 1 165 ? -6.993 -9.377 10.266 1.00 88.00 165 ASP A O 1
ATOM 1347 N N . ILE A 1 166 ? -7.895 -10.892 8.872 1.00 89.19 166 ILE A N 1
ATOM 1348 C CA . ILE A 1 166 ? -9.239 -10.296 8.849 1.00 89.19 166 ILE A CA 1
ATOM 1349 C C . ILE A 1 166 ? -9.853 -10.367 10.247 1.00 89.19 166 ILE A C 1
ATOM 1351 O O . ILE A 1 166 ? -10.181 -9.328 10.814 1.00 89.19 166 ILE A O 1
ATOM 1355 N N . GLN A 1 167 ? -9.898 -11.559 10.845 1.00 87.88 167 GLN A N 1
ATOM 1356 C CA . GLN A 1 167 ? -10.424 -11.764 12.196 1.00 87.88 167 GLN A CA 1
ATOM 1357 C C . GLN A 1 167 ? -9.688 -10.916 13.237 1.00 87.88 167 GLN A C 1
ATOM 1359 O O . GLN A 1 167 ? -10.316 -10.309 14.100 1.00 87.88 167 GLN A O 1
ATOM 1364 N N . ALA A 1 168 ? -8.357 -10.826 13.143 1.00 86.44 168 ALA A N 1
ATOM 1365 C CA . ALA A 1 168 ? -7.558 -10.009 14.053 1.00 86.44 168 ALA A CA 1
ATOM 1366 C C . ALA A 1 168 ? -7.816 -8.501 13.907 1.00 86.44 168 ALA A C 1
ATOM 1368 O O . ALA A 1 168 ? -7.628 -7.760 14.865 1.00 86.44 168 ALA A O 1
ATOM 1369 N N . VAL A 1 169 ? -8.196 -8.028 12.720 1.00 86.00 169 VAL A N 1
ATOM 1370 C CA . VAL A 1 169 ? -8.528 -6.616 12.489 1.00 86.00 169 VAL A CA 1
ATOM 1371 C C . VAL A 1 169 ? -9.953 -6.313 12.933 1.00 86.00 169 VAL A C 1
ATOM 1373 O O . VAL A 1 169 ? -10.184 -5.303 13.592 1.00 86.00 169 VAL A O 1
ATOM 1376 N N . GLU A 1 170 ? -10.898 -7.179 12.576 1.00 84.75 170 GLU A N 1
ATOM 1377 C CA . GLU A 1 170 ? -12.322 -7.001 12.863 1.00 84.75 170 GLU A CA 1
ATOM 1378 C C . GLU A 1 170 ? -12.645 -7.200 14.353 1.00 84.75 170 GLU A C 1
ATOM 1380 O O . GLU A 1 170 ? -13.588 -6.594 14.860 1.00 84.75 170 GLU A O 1
ATOM 1385 N N . SER A 1 171 ? -11.828 -7.967 15.088 1.00 82.75 171 SER A N 1
ATOM 1386 C CA . SER A 1 171 ? -11.933 -8.073 16.549 1.00 82.75 171 SER A CA 1
ATOM 1387 C C . SER A 1 171 ? -11.544 -6.783 17.278 1.00 82.75 171 SER A C 1
ATOM 1389 O O . SER A 1 171 ? -12.004 -6.544 18.396 1.00 82.75 171 SER A O 1
ATOM 1391 N N . ILE A 1 172 ? -10.743 -5.913 16.652 1.00 77.81 172 ILE A N 1
ATOM 1392 C CA . ILE A 1 172 ? -10.370 -4.610 17.208 1.00 77.81 172 ILE A CA 1
ATOM 1393 C C . ILE A 1 172 ? -11.479 -3.614 16.876 1.00 77.81 172 ILE A C 1
ATOM 1395 O O . ILE A 1 172 ? -11.391 -2.836 15.921 1.00 77.81 172 ILE A O 1
ATOM 1399 N N . LYS A 1 173 ? -12.528 -3.611 17.696 1.00 68.69 173 LYS A N 1
ATOM 1400 C CA . LYS A 1 173 ? -13.615 -2.641 17.567 1.00 68.69 173 LYS A CA 1
ATOM 1401 C C . LYS A 1 173 ? -13.099 -1.225 17.857 1.00 68.69 173 LYS A C 1
ATOM 1403 O O . LYS A 1 173 ? -12.566 -0.976 18.940 1.00 68.69 173 LYS A O 1
ATOM 1408 N N . PRO A 1 174 ? -13.234 -0.268 16.921 1.00 67.31 174 PRO A N 1
ATOM 1409 C CA . PRO A 1 174 ? -12.873 1.116 17.192 1.00 67.31 174 PRO A CA 1
ATOM 1410 C C . PRO A 1 174 ? -13.758 1.674 18.308 1.00 67.31 174 PRO A C 1
ATOM 1412 O O . PRO A 1 174 ? -14.970 1.762 18.143 1.00 67.31 174 PRO A O 1
ATOM 1415 N N . GLN A 1 175 ? -13.154 2.087 19.418 1.00 72.88 175 GLN A N 1
ATOM 1416 C CA . GLN A 1 175 ? -13.879 2.758 20.496 1.00 72.88 175 GLN A CA 1
ATOM 1417 C C . GLN A 1 175 ? -13.929 4.262 20.228 1.00 72.88 175 GLN A C 1
ATOM 1419 O O . GLN A 1 175 ? -12.913 4.865 19.872 1.00 72.88 175 GLN A O 1
ATOM 1424 N N . GLY A 1 176 ? -15.110 4.862 20.350 1.00 75.56 176 GLY A N 1
ATOM 1425 C CA . GLY A 1 176 ? -15.316 6.304 20.241 1.00 75.56 176 GLY A CA 1
ATOM 1426 C C . GLY A 1 176 ? -15.560 6.967 21.593 1.00 75.56 176 GLY A C 1
ATOM 1427 O O . GLY A 1 176 ? -15.841 6.269 22.566 1.00 75.56 176 GLY A O 1
ATOM 1428 N N . PRO A 1 177 ? -15.479 8.305 21.676 1.00 79.38 177 PRO A N 1
ATOM 1429 C CA . PRO A 1 177 ? -15.835 9.034 22.888 1.00 79.38 177 PRO A CA 1
ATOM 1430 C C . PRO A 1 177 ? -17.337 8.878 23.161 1.00 79.38 177 PRO A C 1
ATOM 1432 O O . PRO A 1 177 ? -18.166 9.298 22.359 1.00 79.38 177 PRO A O 1
ATOM 1435 N N . ALA A 1 178 ? -17.675 8.255 24.286 1.00 83.00 178 ALA A N 1
ATOM 1436 C CA . ALA A 1 178 ? -19.042 7.958 24.706 1.00 83.00 178 ALA A CA 1
ATOM 1437 C C . ALA A 1 178 ? -19.593 9.017 25.659 1.00 83.00 178 ALA A C 1
ATOM 1439 O O . ALA A 1 178 ? -20.735 9.452 25.524 1.00 83.00 178 ALA A O 1
ATOM 1440 N N . ARG A 1 179 ? -18.763 9.452 26.612 1.00 82.25 179 ARG A N 1
ATOM 1441 C CA . ARG A 1 179 ? -19.134 10.442 27.624 1.00 82.25 179 ARG A CA 1
ATOM 1442 C C . ARG A 1 179 ? -17.951 11.338 27.944 1.00 82.25 179 ARG A C 1
ATOM 1444 O O . ARG A 1 179 ? -16.845 10.853 28.163 1.00 82.25 179 ARG A O 1
ATOM 1451 N N . GLN A 1 180 ? -18.168 12.647 28.003 1.00 85.50 180 GLN A N 1
ATOM 1452 C CA . GLN A 1 180 ? -17.156 13.564 28.519 1.00 85.50 180 GLN A CA 1
ATOM 1453 C C . GLN A 1 180 ? -17.144 13.478 30.051 1.00 85.50 180 GLN A C 1
ATOM 1455 O O . GLN A 1 180 ? -18.142 13.777 30.698 1.00 85.50 180 GLN A O 1
ATOM 1460 N N . LEU A 1 181 ? -16.027 13.036 30.631 1.00 88.31 181 LEU A N 1
ATOM 1461 C CA . LEU A 1 181 ? -15.837 12.945 32.084 1.00 88.31 181 LEU A CA 1
ATOM 1462 C C . LEU A 1 181 ? -15.304 14.260 32.663 1.00 88.31 181 LEU A C 1
ATOM 1464 O O . LEU A 1 181 ? -15.588 14.600 33.807 1.00 88.31 181 LEU A O 1
ATOM 1468 N N . SER A 1 182 ? -14.515 15.000 31.883 1.00 88.56 182 SER A N 1
ATOM 1469 C CA . SER A 1 182 ? -14.041 16.342 32.228 1.00 88.56 182 SER A CA 1
ATOM 1470 C C . SER A 1 182 ? -13.620 17.107 30.972 1.00 88.56 182 SER A C 1
ATOM 1472 O O . SER A 1 182 ? -13.638 16.556 29.869 1.00 88.56 182 SER A O 1
ATOM 1474 N N . ARG A 1 183 ? -13.185 18.369 31.124 1.00 80.56 183 ARG A N 1
ATOM 1475 C CA . ARG A 1 183 ? -12.768 19.242 30.007 1.00 80.56 183 ARG A CA 1
ATOM 1476 C C . ARG A 1 183 ? -11.829 18.548 29.004 1.00 80.56 183 ARG A C 1
ATOM 1478 O O . ARG A 1 183 ? -11.989 18.764 27.812 1.00 80.56 183 ARG A O 1
ATOM 1485 N N . ASN A 1 184 ? -10.941 17.664 29.476 1.00 79.62 184 ASN A N 1
ATOM 1486 C CA . ASN A 1 184 ? -9.954 16.953 28.649 1.00 79.62 184 ASN A CA 1
ATOM 1487 C C . ASN A 1 184 ? -10.009 15.415 28.775 1.00 79.62 184 ASN A C 1
ATOM 1489 O O . ASN A 1 184 ? -9.060 14.743 28.376 1.00 79.62 184 ASN A O 1
ATOM 1493 N N . LYS A 1 185 ? -11.066 14.835 29.363 1.00 83.50 185 LYS A N 1
ATOM 1494 C CA . LYS A 1 185 ? -11.186 13.376 29.530 1.00 83.50 185 LYS A CA 1
ATOM 1495 C C . LYS A 1 185 ? -12.505 12.878 28.966 1.00 83.50 185 LYS A C 1
ATOM 1497 O O . LYS A 1 185 ? -13.565 13.386 29.325 1.00 83.50 185 LYS A O 1
ATOM 1502 N N . PHE A 1 186 ? -12.423 11.843 28.141 1.00 82.94 186 PHE A N 1
ATOM 1503 C CA . PHE A 1 186 ? -13.571 11.161 27.563 1.00 82.94 186 PHE A CA 1
ATOM 1504 C C . PHE A 1 186 ? -13.508 9.681 27.921 1.00 82.94 186 PHE A C 1
ATOM 1506 O O . PHE A 1 186 ? -12.458 9.052 27.816 1.00 82.94 186 PHE A O 1
ATOM 1513 N N . GLU A 1 187 ? -14.639 9.143 28.348 1.00 85.50 187 GLU A N 1
ATOM 1514 C CA . GLU A 1 187 ? -14.882 7.710 28.401 1.00 85.50 187 GLU A CA 1
ATOM 1515 C C . GLU A 1 187 ? -15.008 7.180 26.971 1.00 85.50 187 GLU A C 1
ATOM 1517 O O . GLU A 1 187 ? -15.663 7.811 26.137 1.00 85.50 187 GLU A O 1
ATOM 1522 N N . LEU A 1 188 ? -14.375 6.044 26.681 1.00 81.94 188 LEU A N 1
ATOM 1523 C CA . LEU A 1 188 ? -14.429 5.405 25.371 1.00 81.94 188 LEU A CA 1
ATOM 1524 C C . LEU A 1 188 ? -15.388 4.211 25.412 1.00 81.94 188 LEU A C 1
ATOM 1526 O O . LEU A 1 188 ? -15.348 3.422 26.349 1.00 81.94 188 LEU A O 1
ATOM 1530 N N . SER A 1 189 ? -16.230 4.064 24.389 1.00 78.50 189 SER A N 1
ATOM 1531 C CA . SER A 1 189 ? -17.133 2.917 24.234 1.00 78.50 189 SER A CA 1
ATOM 1532 C C . SER A 1 189 ? -17.092 2.371 22.813 1.00 78.50 189 SER A C 1
ATOM 1534 O O . SER A 1 189 ? -16.928 3.118 21.848 1.00 78.50 189 SER A O 1
ATOM 1536 N N . GLU A 1 190 ? -17.317 1.065 22.680 1.00 74.00 190 GLU A N 1
ATOM 1537 C CA . GLU A 1 190 ? -17.532 0.385 21.398 1.00 74.00 190 GLU A CA 1
ATOM 1538 C C . GLU A 1 190 ? -18.857 0.779 20.729 1.00 74.00 190 GLU A C 1
ATOM 1540 O O . GLU A 1 190 ? -18.974 0.724 19.506 1.00 74.00 190 GLU A O 1
ATOM 1545 N N . SER A 1 191 ? -19.863 1.180 21.515 1.00 73.12 191 SER A N 1
ATOM 1546 C CA . SER A 1 191 ? -21.156 1.651 20.997 1.00 73.12 191 SER A CA 1
ATOM 1547 C C . SER A 1 191 ? -21.100 3.095 20.490 1.00 73.12 191 SER A C 1
ATOM 1549 O O . SER A 1 191 ? -21.955 3.513 19.707 1.00 73.12 191 SER A O 1
ATOM 1551 N N . ALA A 1 192 ? -20.084 3.857 20.902 1.00 66.75 192 ALA A N 1
ATOM 1552 C CA . ALA A 1 192 ? -19.8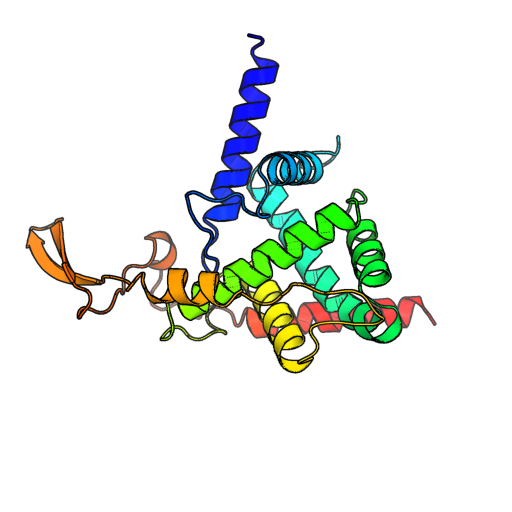92 5.239 20.497 1.00 66.75 192 ALA A CA 1
ATOM 1553 C C . ALA A 1 192 ? -19.109 5.321 19.182 1.00 66.75 192 ALA A C 1
ATOM 1555 O O . ALA A 1 192 ? -18.092 4.654 18.983 1.00 66.75 192 ALA A O 1
ATOM 1556 N N . ARG A 1 193 ? -19.559 6.181 18.261 1.00 66.56 193 ARG A N 1
ATOM 1557 C CA . ARG A 1 193 ? -18.880 6.376 16.974 1.00 66.56 193 ARG A CA 1
ATOM 1558 C C . ARG A 1 193 ? -17.501 6.988 17.220 1.00 66.56 193 ARG A C 1
ATOM 1560 O O . ARG A 1 193 ? -17.403 8.109 17.716 1.00 66.56 193 ARG A O 1
ATOM 1567 N N . ASN A 1 194 ? -16.430 6.293 16.829 1.00 65.56 194 ASN A N 1
ATOM 1568 C CA . ASN A 1 194 ? -15.096 6.887 16.839 1.00 65.56 194 ASN A CA 1
ATOM 1569 C C . ASN A 1 194 ? -14.987 7.950 15.736 1.00 65.56 194 ASN A C 1
ATOM 1571 O O . ASN A 1 194 ? -14.688 7.649 14.581 1.00 65.56 194 ASN A O 1
ATOM 1575 N N . MET A 1 195 ? -15.287 9.194 16.109 1.00 60.16 195 MET A N 1
ATOM 1576 C CA . MET A 1 195 ? -15.105 10.385 15.275 1.00 60.16 195 MET A CA 1
ATOM 1577 C C . MET A 1 195 ? -13.752 11.061 15.526 1.00 60.16 195 MET A C 1
ATOM 1579 O O . MET A 1 195 ? -13.499 12.134 14.983 1.00 60.16 195 MET A O 1
ATOM 1583 N N . LEU A 1 196 ? -12.881 10.459 16.350 1.00 59.47 196 LEU A N 1
ATOM 1584 C CA . LEU A 1 196 ? -11.554 11.001 16.601 1.00 59.47 196 LEU A CA 1
ATOM 1585 C C . LEU A 1 196 ? -10.727 10.836 15.332 1.00 59.47 196 LEU A C 1
ATOM 1587 O O . LEU A 1 196 ? -10.331 9.741 14.931 1.00 59.47 196 LEU A O 1
ATOM 1591 N N . VAL A 1 197 ? -10.467 11.965 14.699 1.00 51.28 197 VAL A N 1
ATOM 1592 C CA . VAL A 1 197 ? -9.459 12.093 13.662 1.00 51.28 197 VAL A CA 1
ATOM 1593 C C . VAL A 1 197 ? -8.246 12.791 14.279 1.00 51.28 197 VAL A C 1
ATOM 1595 O O . VAL A 1 197 ? -8.412 13.605 15.191 1.00 51.28 197 VAL A O 1
ATOM 1598 N N . PRO A 1 198 ? -7.013 12.479 13.843 1.00 49.16 198 PRO A N 1
ATOM 1599 C CA . PRO A 1 198 ? -5.837 13.236 14.261 1.00 49.16 198 PRO A CA 1
ATOM 1600 C C . PRO A 1 198 ? -6.093 14.745 14.135 1.00 49.16 198 PRO A C 1
ATOM 1602 O O . PRO A 1 198 ? -6.713 15.157 13.164 1.00 49.16 198 PRO A O 1
ATOM 1605 N N . VAL A 1 199 ? -5.594 15.579 15.056 1.00 47.81 199 VAL A N 1
ATOM 1606 C CA . VAL A 1 199 ? -5.866 17.040 15.073 1.00 47.81 199 VAL A CA 1
ATOM 1607 C C . VAL A 1 199 ? -5.589 17.719 13.723 1.00 47.81 199 VAL A C 1
ATOM 1609 O O . VAL A 1 199 ? -6.317 18.615 13.312 1.00 47.81 199 VAL A O 1
ATOM 1612 N N . ARG A 1 200 ? -4.597 17.230 12.969 1.00 43.34 200 ARG A N 1
ATOM 1613 C CA . ARG A 1 200 ? -4.291 17.679 11.595 1.00 43.34 200 ARG A CA 1
ATOM 1614 C C . ARG A 1 200 ? -5.438 17.500 10.584 1.00 43.34 200 ARG A C 1
ATOM 1616 O O . ARG A 1 200 ? -5.423 18.143 9.547 1.00 43.34 200 ARG A O 1
ATOM 1623 N N . CYS A 1 201 ? -6.397 16.625 10.871 1.00 43.22 201 CYS A N 1
ATOM 1624 C CA . CYS A 1 201 ? -7.592 16.358 10.071 1.00 43.22 201 CYS A CA 1
ATOM 1625 C C . CYS A 1 201 ? -8.792 17.225 10.502 1.00 43.22 201 CYS A C 1
ATOM 1627 O O . CYS A 1 201 ? -9.834 17.159 9.861 1.00 43.22 201 CYS A O 1
ATOM 1629 N N . LEU A 1 202 ? -8.669 18.012 11.582 1.00 50.75 202 LEU A N 1
ATOM 1630 C CA . LEU A 1 202 ? -9.728 18.895 12.094 1.00 50.75 202 LEU A CA 1
ATOM 1631 C C . LEU A 1 202 ? -9.707 20.300 11.466 1.00 50.75 202 LEU A C 1
ATOM 1633 O O . LEU A 1 202 ? -10.608 21.091 11.735 1.00 50.75 202 LEU A O 1
ATOM 1637 N N . SER A 1 203 ? -8.715 20.627 10.629 1.00 43.50 203 SER A N 1
ATOM 1638 C CA . SER A 1 203 ? -8.607 21.948 10.003 1.00 43.50 203 SER A CA 1
ATOM 1639 C C . SER A 1 203 ? -8.608 21.890 8.469 1.00 43.50 203 SER A C 1
ATOM 1641 O O . SER A 1 203 ? -7.731 21.237 7.900 1.00 43.50 203 SER A O 1
ATOM 1643 N N . PRO A 1 204 ? -9.501 22.633 7.788 1.00 48.06 204 PRO A N 1
ATOM 1644 C CA . PRO A 1 204 ? -10.755 23.198 8.271 1.00 48.06 204 PRO A CA 1
ATOM 1645 C C .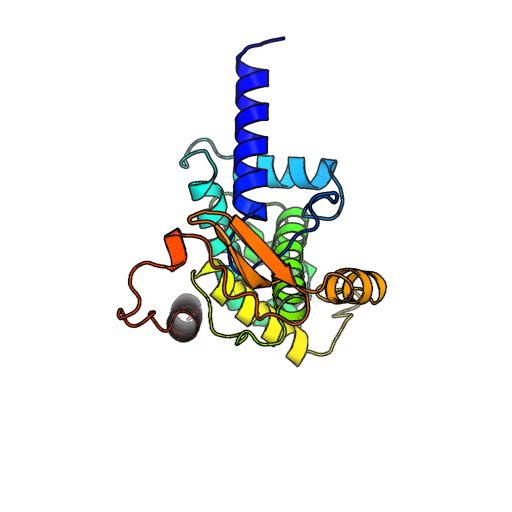 PRO A 1 204 ? -11.924 22.332 7.804 1.00 48.06 204 PRO A C 1
ATOM 1647 O O . PRO A 1 204 ? -12.092 22.041 6.617 1.00 48.06 204 PRO A O 1
ATOM 1650 N N . ILE A 1 205 ? -12.778 21.973 8.754 1.00 44.88 205 ILE A N 1
ATOM 1651 C CA . ILE A 1 205 ? -14.181 21.677 8.477 1.00 44.88 205 ILE A CA 1
ATOM 1652 C C . ILE A 1 205 ? -14.706 22.855 7.630 1.00 44.88 205 ILE A C 1
ATOM 1654 O O . ILE A 1 205 ? -14.766 23.977 8.124 1.00 44.88 205 ILE A O 1
ATOM 1658 N N . GLY A 1 206 ? -14.954 22.628 6.333 1.00 44.47 206 GLY A N 1
ATOM 1659 C CA . GLY A 1 206 ? -15.403 23.659 5.383 1.00 44.47 206 GLY A CA 1
ATOM 1660 C C . GLY A 1 206 ? -14.513 23.929 4.157 1.00 44.47 206 GLY A C 1
ATOM 1661 O O . GLY A 1 206 ? -14.955 24.649 3.267 1.00 44.47 206 GLY A O 1
ATOM 1662 N N . LYS A 1 207 ? -13.302 23.358 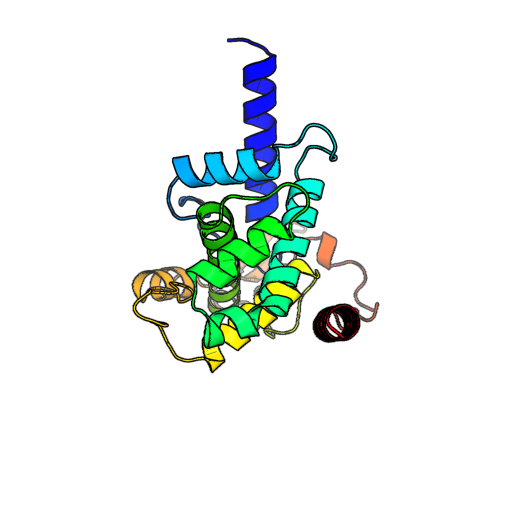4.036 1.00 50.69 207 LYS A N 1
ATOM 1663 C CA . LYS A 1 207 ? -12.601 23.326 2.732 1.00 50.69 207 LYS A CA 1
ATOM 1664 C C . LYS A 1 207 ? -12.998 22.062 1.978 1.00 50.69 207 LYS A C 1
ATOM 1666 O O . LYS A 1 207 ? -12.937 20.973 2.545 1.00 50.69 207 LYS A O 1
ATOM 1671 N N . PHE A 1 208 ? -13.380 22.206 0.708 1.00 54.06 208 PHE A N 1
ATOM 1672 C CA . PHE A 1 208 ? -13.533 21.075 -0.204 1.00 54.06 208 PHE A CA 1
ATOM 1673 C C . PHE A 1 208 ? -12.254 20.233 -0.137 1.00 54.06 208 PHE A C 1
ATOM 1675 O O . PHE A 1 208 ? -11.176 20.711 -0.500 1.00 54.06 208 PHE A O 1
ATOM 1682 N N . LYS A 1 209 ? -12.348 18.996 0.369 1.00 60.16 209 LYS A N 1
ATOM 1683 C CA . LYS A 1 209 ? -11.278 18.027 0.140 1.00 60.16 209 LYS A CA 1
ATOM 1684 C C . LYS A 1 209 ? -11.185 17.861 -1.373 1.00 60.16 209 LYS A C 1
ATOM 1686 O O . LYS A 1 209 ? -12.199 17.593 -2.015 1.00 60.16 209 LYS A O 1
ATOM 1691 N N . GLY A 1 210 ? -9.999 18.071 -1.940 1.00 68.31 210 GLY A N 1
ATOM 1692 C CA . GLY A 1 210 ? -9.780 17.793 -3.356 1.00 68.31 210 GLY A CA 1
ATOM 1693 C C . GLY A 1 210 ? -10.178 16.349 -3.656 1.00 68.31 210 GLY A C 1
ATOM 1694 O O . GLY A 1 210 ? -9.970 15.471 -2.815 1.00 68.31 210 GLY A O 1
ATOM 1695 N N . ASN A 1 211 ? -10.763 16.101 -4.828 1.00 85.81 211 ASN A N 1
ATOM 1696 C CA . ASN A 1 211 ? -11.068 14.749 -5.287 1.00 85.81 211 ASN A CA 1
ATOM 1697 C C . ASN A 1 211 ? -9.755 14.005 -5.591 1.00 85.81 211 ASN A C 1
ATOM 1699 O O . ASN A 1 211 ? -9.354 13.880 -6.743 1.00 85.81 211 ASN A O 1
ATOM 1703 N N . LEU A 1 212 ? -9.057 13.546 -4.549 1.00 90.81 212 LEU A N 1
ATOM 1704 C CA . LEU A 1 212 ? -7.747 12.909 -4.676 1.00 90.81 212 LEU A CA 1
ATOM 1705 C C . LEU A 1 212 ? -7.819 11.585 -5.442 1.00 90.81 212 LEU A C 1
ATOM 1707 O O . LEU A 1 212 ? -6.851 11.227 -6.103 1.00 90.81 212 LEU A O 1
ATOM 1711 N N . MET A 1 213 ? -8.950 10.876 -5.384 1.00 94.62 213 MET A N 1
ATOM 1712 C CA . MET A 1 213 ? -9.174 9.686 -6.211 1.00 94.62 213 MET A CA 1
ATOM 1713 C C . MET A 1 213 ? -9.245 10.045 -7.699 1.00 94.62 213 MET A C 1
ATOM 1715 O O . MET A 1 213 ? -8.589 9.388 -8.505 1.00 94.62 213 MET A O 1
ATOM 1719 N N . GLY A 1 214 ? -9.974 11.111 -8.051 1.00 91.56 214 GLY A N 1
ATOM 1720 C CA . GLY A 1 214 ? -10.053 11.627 -9.421 1.00 91.56 214 GLY A CA 1
ATOM 1721 C C . GLY A 1 214 ? -8.729 12.200 -9.924 1.00 91.56 214 GLY A C 1
ATOM 1722 O O . GLY A 1 214 ? -8.316 11.882 -11.030 1.00 91.56 214 GLY A O 1
ATOM 1723 N N . MET A 1 215 ? -8.011 12.958 -9.090 1.00 92.62 215 MET A N 1
ATOM 1724 C CA . MET A 1 215 ? -6.665 13.446 -9.425 1.00 92.62 215 MET A CA 1
ATOM 1725 C C . MET A 1 215 ? -5.679 12.293 -9.644 1.00 92.62 215 MET A C 1
ATOM 1727 O O . MET A 1 215 ? -4.846 12.352 -10.541 1.00 92.62 215 MET A O 1
ATOM 1731 N N . ALA A 1 216 ? -5.766 11.235 -8.831 1.00 94.19 216 ALA A N 1
ATOM 1732 C CA . ALA A 1 216 ? -4.936 10.047 -9.003 1.00 94.19 216 ALA A CA 1
ATOM 1733 C C . ALA A 1 216 ? -5.248 9.321 -10.316 1.00 94.19 216 ALA A C 1
ATOM 1735 O O . ALA A 1 216 ? -4.320 8.912 -11.008 1.00 94.19 216 ALA A O 1
ATOM 1736 N N . GLU A 1 217 ? -6.529 9.178 -10.665 1.00 94.56 217 GLU A N 1
ATOM 1737 C CA . GLU A 1 217 ? -6.951 8.605 -11.947 1.00 94.56 217 GLU A CA 1
ATOM 1738 C C . GLU A 1 217 ? -6.400 9.432 -13.117 1.00 94.56 217 GLU A C 1
ATOM 1740 O O . GLU A 1 217 ? -5.774 8.882 -14.018 1.00 94.56 217 GLU A O 1
ATOM 1745 N N . GLU A 1 218 ? -6.549 10.756 -13.063 1.00 93.56 218 GLU A N 1
ATOM 1746 C CA . GLU A 1 218 ? -6.039 11.672 -14.085 1.00 93.56 218 GLU A CA 1
ATOM 1747 C C . GLU A 1 218 ? -4.514 11.556 -14.256 1.00 93.56 218 GLU A C 1
ATOM 1749 O O . GLU A 1 218 ? -4.026 11.421 -15.377 1.00 93.56 218 GLU A O 1
ATOM 1754 N N . GLU A 1 219 ? -3.745 11.530 -13.161 1.00 93.69 219 GLU A N 1
ATOM 1755 C CA . GLU A 1 219 ? -2.283 11.382 -13.214 1.00 93.69 219 GLU A CA 1
ATOM 1756 C C . GLU A 1 219 ? -1.863 10.018 -13.797 1.00 93.69 219 GLU A C 1
ATOM 1758 O O . GLU A 1 219 ? -0.916 9.944 -14.588 1.00 93.69 219 GLU A O 1
ATOM 1763 N N . ILE A 1 220 ? -2.593 8.943 -13.471 1.00 93.75 220 ILE A N 1
ATOM 1764 C CA . ILE A 1 220 ? -2.382 7.614 -14.062 1.00 93.75 220 ILE A CA 1
ATOM 1765 C C . ILE A 1 220 ? -2.632 7.660 -15.574 1.00 93.75 220 ILE A C 1
ATOM 1767 O O . ILE A 1 220 ? -1.781 7.204 -16.340 1.00 93.75 220 ILE A O 1
ATOM 1771 N N . GLN A 1 221 ? -3.766 8.214 -16.014 1.00 92.25 221 GLN A N 1
ATOM 1772 C CA . GLN A 1 221 ? -4.116 8.277 -17.436 1.00 92.25 221 GLN A CA 1
ATOM 1773 C C . GLN A 1 221 ? -3.136 9.150 -18.225 1.00 92.25 221 GLN A C 1
ATOM 1775 O O . GLN A 1 221 ? -2.658 8.729 -19.277 1.00 92.25 221 GLN A O 1
ATOM 1780 N N . ASN A 1 222 ? -2.755 10.312 -17.694 1.00 90.69 222 ASN A N 1
ATOM 1781 C CA . ASN A 1 222 ? -1.789 11.203 -18.336 1.00 90.69 222 ASN A CA 1
ATOM 1782 C C . ASN A 1 222 ? -0.440 10.506 -18.565 1.00 90.69 222 ASN A C 1
ATOM 1784 O O . ASN A 1 222 ? 0.101 10.552 -19.670 1.00 90.69 222 ASN A O 1
ATOM 1788 N N . LEU A 1 223 ? 0.086 9.795 -17.561 1.00 87.88 223 LEU A N 1
ATOM 1789 C CA . LEU A 1 223 ? 1.339 9.049 -17.718 1.00 87.88 223 LEU A CA 1
ATOM 1790 C C . LEU A 1 223 ? 1.221 7.867 -18.682 1.00 87.88 223 LEU A C 1
ATOM 1792 O O . LEU A 1 223 ? 2.199 7.533 -19.353 1.00 87.88 223 LEU A O 1
ATOM 1796 N N . LEU A 1 224 ? 0.061 7.213 -18.745 1.00 89.38 224 LEU A N 1
ATOM 1797 C CA . LEU A 1 224 ? -0.186 6.150 -19.717 1.00 89.38 224 LEU A CA 1
ATOM 1798 C C . LEU A 1 224 ? -0.192 6.692 -21.149 1.00 89.38 224 LEU A C 1
ATOM 1800 O O . LEU A 1 224 ? 0.391 6.053 -22.023 1.00 89.38 224 LEU A O 1
ATOM 1804 N N . THR A 1 225 ? -0.799 7.857 -21.376 1.00 86.12 225 THR A N 1
ATOM 1805 C CA . THR A 1 225 ? -0.825 8.525 -22.685 1.00 86.12 225 THR A CA 1
ATOM 1806 C C . THR A 1 225 ? 0.581 8.911 -23.134 1.00 86.12 225 THR A C 1
ATOM 1808 O O . THR A 1 225 ? 1.024 8.436 -24.175 1.00 86.12 225 THR A O 1
ATOM 1811 N N . VAL A 1 226 ? 1.340 9.629 -22.297 1.00 84.00 226 VAL A N 1
ATOM 1812 C CA . VAL A 1 226 ? 2.721 10.046 -22.620 1.00 84.00 226 VAL A CA 1
ATOM 1813 C C . VAL A 1 226 ? 3.597 8.854 -23.032 1.00 84.00 226 VAL A C 1
ATOM 1815 O O . VAL A 1 226 ? 4.345 8.924 -23.999 1.00 84.00 226 VAL A O 1
ATOM 1818 N N . ARG A 1 227 ? 3.471 7.710 -22.351 1.00 82.06 227 ARG A N 1
ATOM 1819 C CA . ARG A 1 227 ? 4.270 6.505 -22.652 1.00 82.06 227 ARG A CA 1
ATOM 1820 C C . ARG A 1 227 ? 3.872 5.777 -23.923 1.00 82.06 227 ARG A C 1
ATOM 1822 O O . ARG A 1 227 ? 4.670 4.981 -24.417 1.00 82.06 227 ARG A O 1
ATOM 1829 N N . ARG A 1 228 ? 2.625 5.937 -24.368 1.00 78.44 228 ARG A N 1
ATOM 1830 C CA . ARG A 1 228 ? 2.177 5.407 -25.658 1.00 78.44 228 ARG A CA 1
ATOM 1831 C C . ARG A 1 228 ? 2.772 6.242 -26.780 1.00 78.44 228 ARG A C 1
ATOM 1833 O O . ARG A 1 228 ? 3.291 5.662 -27.724 1.00 78.44 228 ARG A O 1
ATOM 1840 N N . ASP A 1 229 ? 2.775 7.559 -26.611 1.00 76.38 229 ASP A N 1
ATOM 1841 C CA . ASP A 1 229 ? 3.325 8.492 -27.593 1.00 76.38 229 ASP A CA 1
ATOM 1842 C C . ASP A 1 229 ? 4.852 8.346 -27.726 1.00 76.38 229 ASP A C 1
ATOM 1844 O O . ASP A 1 229 ? 5.381 8.438 -28.823 1.00 76.38 229 ASP A O 1
ATOM 1848 N N . GLU A 1 230 ? 5.565 8.013 -26.642 1.00 73.75 230 GLU A N 1
ATOM 1849 C CA . GLU A 1 230 ? 7.008 7.700 -26.668 1.00 73.75 230 GLU A CA 1
ATOM 1850 C C . GLU A 1 230 ? 7.366 6.348 -27.333 1.00 73.75 230 GLU A C 1
ATOM 1852 O O . GLU A 1 230 ? 8.548 6.035 -27.490 1.00 73.75 230 GLU A O 1
ATOM 1857 N N . GLN A 1 231 ? 6.380 5.504 -27.662 1.00 59.72 231 GLN A N 1
ATOM 1858 C CA . GLN A 1 231 ? 6.583 4.189 -28.297 1.00 59.72 231 GLN A CA 1
ATOM 1859 C C . GLN A 1 231 ? 6.200 4.153 -29.786 1.00 59.72 231 GLN A C 1
ATOM 1861 O O . GLN A 1 231 ? 6.375 3.102 -30.411 1.00 59.72 231 GLN A O 1
ATOM 1866 N N . LEU A 1 232 ? 5.681 5.259 -30.327 1.00 49.00 232 LEU A N 1
ATOM 1867 C CA . LEU A 1 232 ? 5.363 5.468 -31.745 1.00 49.00 232 LEU A CA 1
ATOM 1868 C C . LEU A 1 232 ? 6.493 6.237 -32.442 1.00 49.00 232 LEU A C 1
ATOM 1870 O O . LEU A 1 232 ? 6.731 5.933 -33.631 1.00 49.00 232 LEU A O 1
#

Organism: Cordyceps fumosorosea (strain ARSEF 2679) (NCBI:txid1081104)

Secondary structure (DSSP, 8-state):
--HHHHHHHHHHHHHHHHHHT-TT----TTS-TTS-HHHHHHHHHHHH--TTS--SHHHHHHHHHHHHHHHHHTHHHHHHH-HHHHHHHHHHHSTT---HHHHHHHHHHHHHHHHHHHHHSTTS-TT--SSHHHHHHHHHHHHHHHH--SEETTEE---SPPHHHHHHHHTSPPPEEEEEEETTEEEEESSS------GGGSTTTTS----HHHHHHHHHHHHHHHHHHTT-

Radius of gyration: 19.25 Å; chains: 1; bounding box: 51×43×64 Å

pLDDT: mean 81.85, std 13.39, range [43.22, 97.62]